Protein AF-A0A849IJX1-F1 (afdb_monomer)

Sequence (185 aa):
MKFLFDLFPVILFFGTYQIFPFFGPRADAMYYATGVVIAATFFQIVWVYFRHRKVDVMLWLSFGIVLLLGGATLFLHDKTYIMWKPSILYWCFSAVLFVSATFFDRNLIQAMMQKQMSAPKPIWDRLNLSWIVFFALMGCANLYVARHYSESTWVNFKMFGTLGLMLVFVLAQSAMLSKYIEEKE

Secondary structure (DSSP, 8-state):
-HHHHHHHHHHHHHHHHHHGGGTS-HHHHHHHHHHHHHHHHHHHHHHHHHHHS---HHHHHHHHHHHHHHHHHHHT--HHHHHHHHHHHHHHHHHHHHHHHHHS---HHHHHHTTT----HHHHHHHHHHHHHHHHHHHHHHHHHHHHS-HHHHHHIIIIIHHHHHHHHHHHHHHHHTTT-----

Solvent-accessible surface area (backbone atoms only — not comparable to full-atom values): 10043 Å² total; per-residue (Å²): 112,68,67,64,61,67,42,45,42,56,52,48,26,52,51,36,43,67,50,35,49,78,79,47,63,60,82,52,15,58,56,51,14,45,51,49,27,50,51,49,50,49,52,51,49,53,51,41,38,73,75,61,74,63,70,55,68,68,58,55,51,50,47,53,48,46,48,54,57,44,41,50,64,63,69,59,79,44,73,67,61,68,54,43,54,60,24,54,51,25,39,49,52,17,49,51,53,45,46,32,37,75,76,63,72,40,51,62,60,42,71,70,43,51,85,81,47,78,70,61,70,76,56,46,53,52,51,44,50,48,50,27,50,48,26,41,50,50,15,51,50,45,47,51,38,56,72,76,46,55,68,70,57,34,51,47,37,60,62,51,45,48,49,51,53,48,50,55,47,50,51,52,50,48,63,63,44,56,80,53,57,73,82,79,123

Mean predicted aligned error: 15.26 Å

Foldseek 3Di:
DVVCLVCVLVCQLVVQLVCVVVVDPSVCSNLVSLVSSLVSLVVSQVVCCVPPVDDDPVSVVVSVVSCVVSVCVVVVPDLLVVLLVLLVVLQVVLVCLVCCCPVVVDRVQCVVCVVPFDDDPVLSVVVSVLSSVLSNVVSVVSVVCSPPHDPVSSVCCVPPVVVVSVVVSVVVNCVSCVVRPPPPD

Structure (mmCIF, N/CA/C/O backbone):
data_AF-A0A849IJX1-F1
#
_entry.id   AF-A0A849IJX1-F1
#
loop_
_atom_site.group_PDB
_atom_site.id
_atom_site.type_symbol
_atom_site.label_atom_id
_atom_site.label_alt_id
_atom_site.label_comp_id
_atom_site.label_asym_id
_atom_site.label_entity_id
_atom_site.label_seq_id
_atom_site.pdbx_PDB_ins_code
_atom_site.Cartn_x
_atom_site.Cartn_y
_atom_site.Cartn_z
_atom_site.occupancy
_atom_site.B_iso_or_equiv
_atom_site.auth_seq_id
_atom_site.auth_comp_id
_atom_site.auth_asym_id
_atom_site.auth_atom_id
_atom_site.pdbx_PDB_model_num
ATOM 1 N N . MET A 1 1 ? 20.267 -32.645 -0.799 1.00 51.06 1 MET A N 1
ATOM 2 C CA . MET A 1 1 ? 20.125 -32.495 -2.267 1.00 51.06 1 MET A CA 1
ATOM 3 C C . MET A 1 1 ? 18.913 -31.650 -2.668 1.00 51.06 1 MET A C 1
ATOM 5 O O . MET A 1 1 ? 19.115 -30.715 -3.423 1.00 51.06 1 MET A O 1
ATOM 9 N N . LYS A 1 2 ? 17.697 -31.901 -2.144 1.00 56.41 2 LYS A N 1
ATOM 10 C CA . LYS A 1 2 ? 16.477 -31.118 -2.467 1.00 56.41 2 LYS A CA 1
ATOM 11 C C . LYS A 1 2 ? 16.604 -29.612 -2.182 1.00 56.41 2 LYS A C 1
ATOM 13 O O . LYS A 1 2 ? 16.357 -28.809 -3.062 1.00 56.41 2 LYS A O 1
ATOM 18 N N . PHE A 1 3 ? 17.136 -29.252 -1.011 1.00 53.56 3 PHE A N 1
ATOM 19 C CA . PHE A 1 3 ? 17.335 -27.852 -0.608 1.00 53.56 3 PHE A CA 1
ATOM 20 C C . PHE A 1 3 ? 18.235 -27.049 -1.565 1.00 53.56 3 PHE A C 1
ATOM 22 O O . PHE A 1 3 ? 17.888 -25.941 -1.944 1.00 53.56 3 PHE A O 1
ATOM 29 N N . LEU A 1 4 ? 19.363 -27.621 -2.009 1.00 61.00 4 LEU A N 1
ATOM 30 C CA . LEU A 1 4 ? 20.257 -26.989 -2.996 1.00 61.00 4 LEU A CA 1
ATOM 31 C C . LEU A 1 4 ? 19.580 -26.815 -4.365 1.00 61.00 4 LEU A C 1
ATOM 33 O O . LEU A 1 4 ? 19.849 -25.839 -5.057 1.00 61.00 4 LEU A O 1
ATOM 37 N N . PHE A 1 5 ? 18.694 -27.744 -4.732 1.00 63.81 5 PHE A N 1
ATOM 38 C CA . PHE A 1 5 ? 17.892 -27.679 -5.954 1.00 63.81 5 PHE A CA 1
ATOM 39 C C . PHE A 1 5 ? 16.800 -26.599 -5.860 1.00 63.81 5 PHE A C 1
ATOM 41 O O . PHE A 1 5 ? 16.585 -25.865 -6.817 1.00 63.81 5 PHE A O 1
ATOM 48 N N . ASP A 1 6 ? 16.155 -26.446 -4.704 1.00 63.47 6 ASP A N 1
ATOM 49 C CA . ASP A 1 6 ? 15.121 -25.425 -4.484 1.00 63.47 6 ASP A CA 1
ATOM 50 C C . ASP A 1 6 ? 15.714 -24.010 -4.344 1.00 63.47 6 ASP A C 1
ATOM 52 O O . ASP A 1 6 ? 15.066 -23.022 -4.684 1.00 63.47 6 ASP A O 1
ATOM 56 N N . LEU A 1 7 ? 16.969 -23.900 -3.891 1.00 68.62 7 LEU A N 1
ATOM 57 C CA . LEU A 1 7 ? 17.678 -22.624 -3.755 1.00 68.62 7 LEU A CA 1
ATOM 58 C C . LEU A 1 7 ? 18.283 -22.130 -5.079 1.00 68.62 7 LEU A C 1
ATOM 60 O O . LEU A 1 7 ? 18.563 -20.941 -5.215 1.00 68.62 7 LEU A O 1
ATOM 64 N N . PHE A 1 8 ? 18.482 -23.014 -6.059 1.00 72.69 8 PHE A N 1
ATOM 65 C CA . PHE A 1 8 ? 19.140 -22.696 -7.329 1.00 72.69 8 PHE A CA 1
ATOM 66 C C . PHE A 1 8 ? 18.450 -21.566 -8.123 1.00 72.69 8 PHE A C 1
ATOM 68 O O . PHE A 1 8 ? 19.142 -20.618 -8.508 1.00 72.69 8 PHE A O 1
ATOM 75 N N . PRO A 1 9 ? 17.112 -21.557 -8.300 1.00 65.62 9 PRO A N 1
ATOM 76 C CA . PRO A 1 9 ? 16.423 -20.458 -8.977 1.00 65.62 9 PRO A CA 1
ATOM 77 C C . PRO A 1 9 ? 16.516 -19.148 -8.189 1.00 65.62 9 PRO A C 1
ATOM 79 O O . PRO A 1 9 ? 16.657 -18.083 -8.778 1.00 65.62 9 PRO A O 1
ATOM 82 N N . VAL A 1 10 ? 16.495 -19.214 -6.856 1.00 69.06 10 VAL A N 1
ATOM 83 C CA . VAL A 1 10 ? 16.602 -18.031 -5.986 1.00 69.06 10 VAL A CA 1
ATOM 84 C C . VAL A 1 10 ? 18.001 -17.422 -6.066 1.00 69.06 10 VAL A C 1
ATOM 86 O O . VAL A 1 10 ? 18.141 -16.209 -6.194 1.00 69.06 10 VAL A O 1
ATOM 89 N N . ILE A 1 11 ? 19.043 -18.256 -6.055 1.00 76.25 11 ILE A N 1
ATOM 90 C CA . ILE A 1 11 ? 20.432 -17.816 -6.219 1.00 76.25 11 ILE A CA 1
ATOM 91 C C . ILE A 1 11 ? 20.629 -17.190 -7.603 1.00 76.25 11 ILE A C 1
ATOM 93 O O . ILE A 1 11 ? 21.241 -16.130 -7.704 1.00 76.25 11 ILE A O 1
ATOM 97 N N . LEU A 1 12 ? 20.084 -17.796 -8.662 1.00 72.75 12 LEU A N 1
ATOM 98 C CA . LEU A 1 12 ? 20.157 -17.242 -10.017 1.00 72.75 12 LEU A CA 1
ATOM 99 C C . LEU A 1 12 ? 19.371 -15.940 -10.166 1.00 72.75 12 LEU A C 1
ATOM 101 O O . LEU A 1 12 ? 19.846 -15.031 -10.845 1.00 72.75 12 LEU A O 1
ATOM 105 N N . PHE A 1 13 ? 18.213 -15.822 -9.513 1.00 69.50 13 PHE A N 1
ATOM 106 C CA . PHE A 1 13 ? 17.457 -14.575 -9.447 1.00 69.50 13 PHE A CA 1
ATOM 107 C C . PHE A 1 13 ? 18.308 -13.464 -8.837 1.00 69.50 13 PHE A C 1
ATOM 109 O O . PHE A 1 13 ? 18.503 -12.425 -9.461 1.00 69.50 13 PHE A O 1
ATOM 116 N N . PHE A 1 14 ? 18.856 -13.706 -7.643 1.00 70.88 14 PHE A N 1
ATOM 117 C CA . PHE A 1 14 ? 19.667 -12.729 -6.921 1.00 70.88 14 PHE A CA 1
ATOM 118 C C . PHE A 1 14 ? 20.962 -12.396 -7.660 1.00 70.88 14 PHE A C 1
ATOM 120 O O . PHE A 1 14 ? 21.294 -11.222 -7.801 1.00 70.88 14 PHE A O 1
ATOM 127 N N . GLY A 1 15 ? 21.661 -13.405 -8.184 1.00 75.25 15 GLY A N 1
ATOM 128 C CA . GLY A 1 15 ? 22.892 -13.222 -8.947 1.00 75.25 15 GLY A CA 1
ATOM 129 C C . GLY A 1 15 ? 22.654 -12.409 -10.216 1.00 75.25 15 GLY A C 1
ATOM 130 O O . GLY A 1 15 ? 23.350 -11.428 -10.459 1.00 75.25 15 GLY A O 1
ATOM 131 N N . THR A 1 16 ? 21.616 -12.745 -10.986 1.00 67.12 16 THR A N 1
ATOM 132 C CA . THR A 1 16 ? 21.267 -11.989 -12.196 1.00 67.12 16 THR A CA 1
ATOM 133 C C . THR A 1 16 ? 20.837 -10.574 -11.825 1.00 67.12 16 THR A C 1
ATOM 135 O O . THR A 1 16 ? 21.388 -9.62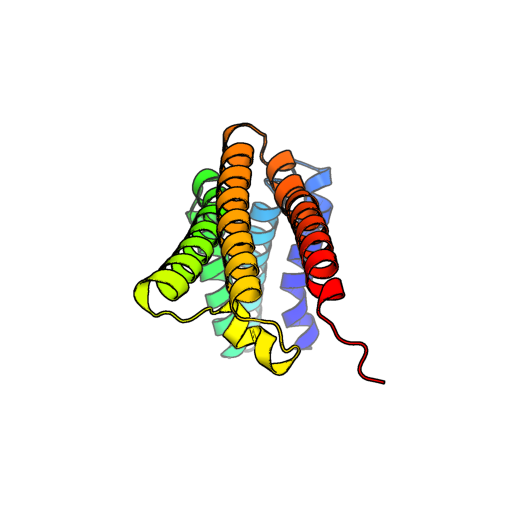0 -12.356 1.00 67.12 16 THR A O 1
ATOM 138 N N . TYR A 1 17 ? 19.947 -10.403 -10.847 1.00 67.75 17 TYR A N 1
ATOM 139 C CA . TYR A 1 17 ? 19.490 -9.089 -10.391 1.00 67.75 17 TYR A CA 1
ATOM 140 C C . TYR A 1 17 ? 20.627 -8.184 -9.884 1.00 67.75 17 TYR A C 1
ATOM 142 O O . TYR A 1 17 ? 20.581 -6.972 -10.083 1.00 67.75 17 TYR A O 1
ATOM 150 N N . GLN A 1 18 ? 21.657 -8.751 -9.252 1.00 71.12 18 GLN A N 1
ATOM 151 C CA . GLN A 1 18 ? 22.783 -7.996 -8.703 1.00 71.12 18 GLN A CA 1
ATOM 152 C C . GLN A 1 18 ? 23.858 -7.666 -9.751 1.00 71.12 18 GLN A C 1
ATOM 154 O O . GLN A 1 18 ? 24.486 -6.612 -9.655 1.00 71.12 18 GLN A O 1
ATOM 159 N N . ILE A 1 19 ? 24.054 -8.528 -10.758 1.00 68.12 19 ILE A N 1
ATOM 160 C CA . ILE A 1 19 ? 25.108 -8.384 -11.779 1.00 68.12 19 ILE A CA 1
ATOM 161 C C . ILE A 1 19 ? 24.612 -7.627 -13.020 1.00 68.12 19 ILE A C 1
ATOM 163 O O . ILE A 1 19 ? 25.351 -6.833 -13.593 1.00 68.12 19 ILE A O 1
ATOM 167 N N . PHE A 1 20 ? 23.352 -7.799 -13.423 1.00 63.12 20 PHE A N 1
ATOM 168 C CA . PHE A 1 20 ? 22.774 -7.111 -14.586 1.00 63.12 20 PHE A CA 1
ATOM 169 C C . PHE A 1 20 ? 22.854 -5.568 -14.540 1.00 63.12 20 PHE A C 1
ATOM 171 O O . PHE A 1 20 ? 23.114 -4.963 -15.580 1.00 63.12 20 PHE A O 1
ATOM 178 N N . PRO A 1 21 ? 22.733 -4.907 -13.369 1.00 59.66 21 PRO A N 1
ATOM 179 C CA . PRO A 1 21 ? 22.962 -3.469 -13.219 1.00 59.66 21 PRO A CA 1
ATOM 180 C C . PRO A 1 21 ? 24.356 -2.984 -13.636 1.00 59.66 21 PRO A C 1
ATOM 182 O O . PRO A 1 21 ? 24.553 -1.780 -13.775 1.00 59.66 21 PRO A O 1
ATOM 185 N N . PHE A 1 22 ? 25.329 -3.892 -13.766 1.00 60.47 22 PHE A N 1
ATOM 186 C CA . PHE A 1 22 ? 26.688 -3.598 -14.222 1.00 60.47 22 PHE A CA 1
ATOM 187 C C . PHE A 1 22 ? 26.793 -3.542 -15.756 1.00 60.47 22 PHE A C 1
ATOM 189 O O . PHE A 1 22 ? 27.686 -2.889 -16.286 1.00 60.47 22 PHE A O 1
ATOM 196 N N . PHE A 1 23 ? 25.868 -4.194 -16.470 1.00 56.78 23 PHE A N 1
ATOM 197 C CA . PHE 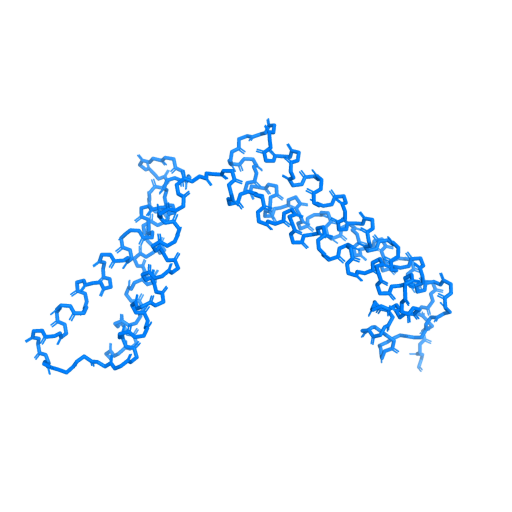A 1 23 ? 25.867 -4.322 -17.933 1.00 56.78 23 PHE A CA 1
ATOM 198 C C . PHE A 1 23 ? 24.704 -3.581 -18.615 1.00 56.78 23 PHE A C 1
ATOM 200 O O . PHE A 1 23 ? 24.712 -3.426 -19.833 1.00 56.78 23 PHE A O 1
ATOM 207 N N . GLY A 1 24 ? 23.713 -3.102 -17.856 1.00 55.25 24 GLY A N 1
ATOM 208 C CA . GLY A 1 24 ? 22.556 -2.389 -18.393 1.00 55.25 24 GLY A CA 1
ATOM 209 C C . GLY A 1 24 ? 21.673 -1.734 -17.322 1.00 55.25 24 GLY A C 1
ATOM 210 O O . GLY A 1 24 ? 21.993 -1.762 -16.130 1.00 55.25 24 GLY A O 1
ATOM 211 N N . PRO A 1 25 ? 20.548 -1.116 -17.722 1.00 57.03 25 PRO A N 1
ATOM 212 C CA . PRO A 1 25 ? 19.642 -0.427 -16.807 1.00 57.03 25 PRO A CA 1
ATOM 213 C C . PRO A 1 25 ? 19.024 -1.381 -15.770 1.00 57.03 25 PRO A C 1
ATOM 215 O O . PRO A 1 25 ? 18.498 -2.440 -16.105 1.00 57.03 25 PRO A O 1
ATOM 218 N N . ARG A 1 26 ? 19.001 -0.973 -14.492 1.00 55.66 26 ARG A N 1
ATOM 219 C CA . ARG A 1 26 ? 18.384 -1.743 -13.383 1.00 55.66 26 ARG A CA 1
ATOM 220 C C . ARG A 1 26 ? 16.906 -2.074 -13.595 1.00 55.66 26 ARG A C 1
ATOM 222 O O . ARG A 1 26 ? 16.431 -3.064 -13.049 1.00 55.66 26 ARG A O 1
ATOM 229 N N . ALA A 1 27 ? 16.201 -1.253 -14.372 1.00 54.31 27 ALA A N 1
ATOM 230 C CA . ALA A 1 27 ? 14.810 -1.497 -14.740 1.00 54.31 27 ALA A CA 1
ATOM 231 C C . ALA A 1 27 ? 14.662 -2.811 -15.522 1.00 54.31 27 ALA A C 1
ATOM 233 O O . ALA A 1 27 ? 13.709 -3.550 -15.298 1.00 54.31 27 ALA A O 1
ATOM 234 N N . ASP A 1 28 ? 15.653 -3.153 -16.351 1.00 57.91 28 ASP A N 1
ATOM 235 C CA . ASP A 1 28 ? 15.616 -4.364 -17.165 1.00 57.91 28 ASP A CA 1
ATOM 236 C C . ASP A 1 28 ? 16.104 -5.593 -16.391 1.00 57.91 28 ASP A C 1
ATOM 238 O O . ASP A 1 28 ? 15.655 -6.713 -16.638 1.00 57.91 28 ASP A O 1
ATOM 242 N N . ALA A 1 29 ? 16.956 -5.382 -15.380 1.00 60.53 29 ALA A N 1
ATOM 243 C CA . ALA A 1 29 ? 17.504 -6.435 -14.527 1.00 60.53 29 ALA A CA 1
ATOM 244 C C . ALA A 1 29 ? 16.421 -7.319 -13.892 1.00 60.53 29 ALA A C 1
ATOM 246 O O . ALA A 1 29 ? 16.616 -8.525 -13.770 1.00 60.53 29 ALA A O 1
ATOM 247 N N . MET A 1 30 ? 15.269 -6.750 -13.522 1.00 63.06 30 MET A N 1
ATOM 248 C CA . MET A 1 30 ? 14.160 -7.517 -12.951 1.00 63.06 30 MET A CA 1
ATOM 249 C C . MET A 1 30 ? 13.484 -8.424 -13.991 1.00 63.06 30 MET A C 1
ATOM 251 O O . MET A 1 30 ? 13.133 -9.561 -13.669 1.00 63.06 30 MET A O 1
ATOM 255 N N . TYR A 1 31 ? 13.348 -7.973 -15.242 1.00 65.69 31 TYR A N 1
ATOM 256 C CA . TYR A 1 31 ? 12.772 -8.777 -16.327 1.00 65.69 31 TYR A CA 1
ATOM 257 C C . TYR A 1 31 ? 13.727 -9.892 -16.758 1.00 65.69 31 TYR A C 1
ATOM 259 O O . TYR A 1 31 ? 13.307 -11.043 -16.870 1.00 65.69 31 TYR A O 1
ATOM 267 N N . TYR A 1 32 ? 15.018 -9.582 -16.912 1.00 66.19 32 TYR A N 1
ATOM 268 C CA . TYR A 1 32 ? 16.040 -10.581 -17.226 1.00 66.19 32 TYR A CA 1
ATOM 269 C C . TYR A 1 32 ? 16.217 -11.588 -16.087 1.00 66.19 32 TYR A C 1
ATOM 271 O O . TYR A 1 32 ? 16.258 -12.784 -16.354 1.00 66.19 32 TYR A O 1
ATOM 279 N N . ALA A 1 33 ? 16.226 -11.154 -14.821 1.00 65.06 33 ALA A N 1
ATOM 280 C CA . ALA A 1 33 ? 16.269 -12.069 -13.679 1.00 65.06 33 ALA A CA 1
ATOM 281 C C . ALA A 1 33 ? 15.037 -12.984 -13.638 1.00 65.06 33 ALA A C 1
ATOM 283 O O . ALA A 1 33 ? 15.176 -14.186 -13.431 1.00 65.06 33 ALA A O 1
ATOM 284 N N . THR A 1 34 ? 13.840 -12.454 -13.906 1.00 68.44 34 THR A N 1
ATOM 285 C CA . THR A 1 34 ? 12.607 -13.258 -13.969 1.00 68.44 34 THR A CA 1
ATOM 286 C C . THR A 1 34 ? 12.642 -14.256 -15.132 1.00 68.44 34 THR A C 1
ATOM 288 O O . THR A 1 34 ? 12.309 -15.425 -14.947 1.00 68.44 34 THR A O 1
ATOM 291 N N . GLY A 1 35 ? 13.109 -13.838 -16.312 1.00 68.81 35 GLY A N 1
ATOM 292 C CA . GLY A 1 35 ? 13.290 -14.717 -17.470 1.00 68.81 35 GLY A CA 1
ATOM 293 C C . GLY A 1 35 ? 14.325 -15.821 -17.226 1.00 68.81 35 GLY A C 1
ATOM 294 O O . GLY A 1 35 ? 14.067 -16.983 -17.537 1.00 68.81 35 GLY A O 1
ATOM 295 N N . VAL A 1 36 ? 15.457 -15.487 -16.597 1.00 73.56 36 VAL A N 1
ATOM 296 C CA . VAL A 1 36 ? 16.504 -16.448 -16.210 1.00 73.56 36 VAL A CA 1
ATOM 297 C C . VAL A 1 36 ? 15.976 -17.449 -15.190 1.00 73.56 36 VAL A C 1
ATOM 299 O O . VAL A 1 36 ? 16.249 -18.637 -15.323 1.00 73.56 36 VAL A O 1
ATOM 302 N N . VAL A 1 37 ? 15.173 -17.014 -14.216 1.00 71.81 37 VAL A N 1
ATOM 303 C CA . VAL A 1 37 ? 14.519 -17.924 -13.267 1.00 71.81 37 VAL A CA 1
ATOM 304 C C . VAL A 1 37 ? 13.573 -18.873 -13.984 1.00 71.81 37 VAL A C 1
ATOM 306 O O . VAL A 1 37 ? 13.665 -20.078 -13.771 1.00 71.81 37 VAL A O 1
ATOM 309 N N . ILE A 1 38 ? 12.697 -18.377 -14.859 1.00 73.44 38 ILE A N 1
ATOM 310 C CA . ILE A 1 38 ? 11.761 -19.227 -15.609 1.00 73.44 38 ILE A CA 1
ATOM 311 C C . ILE A 1 38 ? 12.531 -20.260 -16.445 1.00 73.44 38 ILE A C 1
ATOM 313 O O . ILE A 1 38 ? 12.225 -21.452 -16.374 1.00 73.44 38 ILE A O 1
ATOM 317 N N . ALA A 1 39 ? 13.572 -19.832 -17.168 1.00 75.06 39 ALA A N 1
ATOM 318 C CA . ALA A 1 39 ? 14.416 -20.716 -17.967 1.00 75.06 39 ALA A CA 1
ATOM 319 C C . ALA A 1 39 ? 15.158 -21.747 -17.102 1.00 75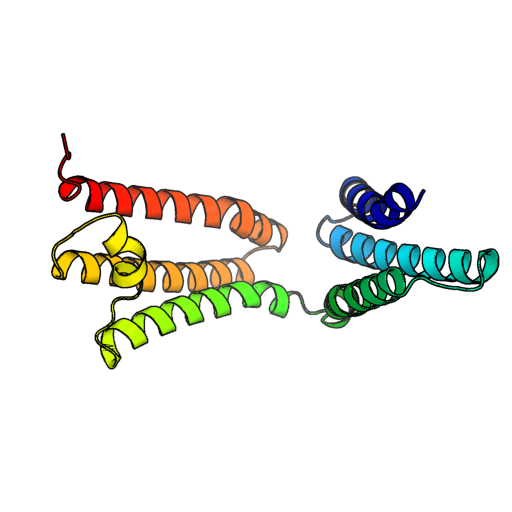.06 39 ALA A C 1
ATOM 321 O O . ALA A 1 39 ? 15.137 -22.937 -17.406 1.00 75.06 39 ALA A O 1
ATOM 322 N N . ALA A 1 40 ? 15.762 -21.323 -15.991 1.00 72.81 40 ALA A N 1
ATOM 323 C CA . ALA A 1 40 ? 16.472 -22.205 -15.072 1.00 72.81 40 ALA A CA 1
ATOM 324 C C . ALA A 1 40 ? 15.537 -23.246 -14.449 1.00 72.81 40 ALA A C 1
ATOM 326 O O . ALA A 1 40 ? 15.869 -24.428 -14.419 1.00 72.81 40 ALA A O 1
ATOM 327 N N . THR A 1 41 ? 14.342 -22.831 -14.022 1.00 69.62 41 THR A N 1
ATOM 328 C CA . THR A 1 41 ? 13.337 -23.731 -13.437 1.00 69.62 41 THR A CA 1
ATOM 329 C C . THR A 1 41 ? 12.825 -24.732 -14.480 1.00 69.62 41 THR A C 1
ATOM 331 O O . THR A 1 41 ? 12.644 -25.910 -14.175 1.00 69.62 41 THR A O 1
ATOM 334 N N . PHE A 1 42 ? 12.669 -24.298 -15.736 1.00 76.94 42 PHE A N 1
ATOM 335 C CA . PHE A 1 42 ? 12.330 -25.171 -16.860 1.00 76.94 42 PHE A CA 1
ATOM 336 C C . PHE A 1 42 ? 13.430 -26.209 -17.137 1.00 76.94 42 PHE A C 1
ATOM 338 O O . PHE A 1 42 ? 13.149 -27.408 -17.178 1.00 76.94 42 PHE A O 1
ATOM 345 N N . PHE A 1 43 ? 14.695 -25.788 -17.244 1.00 77.56 43 PHE A N 1
ATOM 346 C CA . PHE A 1 43 ? 15.832 -26.703 -17.416 1.00 77.56 43 PHE A CA 1
ATOM 347 C C . PHE A 1 43 ? 15.978 -27.678 -16.244 1.00 77.56 43 PHE A C 1
ATOM 349 O O . PHE A 1 43 ? 16.282 -28.852 -16.448 1.00 77.56 43 PHE A O 1
ATOM 356 N N . GLN A 1 44 ? 15.703 -27.219 -15.024 1.00 70.50 44 GLN A N 1
ATOM 357 C CA . GLN A 1 44 ? 15.726 -28.033 -13.815 1.00 70.50 44 GLN A CA 1
ATOM 358 C C . GLN A 1 44 ? 14.662 -29.142 -13.855 1.00 70.50 44 GLN A C 1
A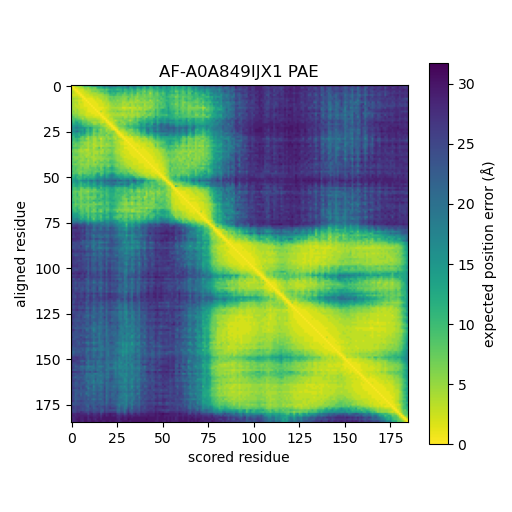TOM 360 O O . GLN A 1 44 ? 14.962 -30.290 -13.524 1.00 70.50 44 GLN A O 1
ATOM 365 N N . ILE A 1 45 ? 13.450 -28.838 -14.333 1.00 70.25 45 ILE A N 1
ATOM 366 C CA . ILE A 1 45 ? 12.395 -29.835 -14.570 1.00 70.25 45 ILE A CA 1
ATOM 367 C C . ILE A 1 45 ? 12.814 -30.835 -15.646 1.00 70.25 45 ILE A C 1
ATOM 369 O O . ILE A 1 45 ? 12.693 -32.040 -15.427 1.00 70.25 45 ILE A O 1
ATOM 373 N N . VAL A 1 46 ? 13.326 -30.359 -16.785 1.00 75.75 46 VAL A N 1
ATOM 374 C CA . VAL A 1 46 ? 13.755 -31.217 -17.903 1.00 75.75 46 VAL A CA 1
ATOM 375 C C . VAL A 1 46 ? 14.866 -32.172 -17.459 1.00 75.75 46 VAL A C 1
ATOM 377 O O . VAL A 1 46 ? 14.804 -33.369 -17.738 1.00 75.75 46 VAL A O 1
ATOM 380 N N . TRP A 1 47 ? 15.844 -31.678 -16.698 1.00 73.88 47 TRP A N 1
ATOM 381 C CA . TRP A 1 47 ? 16.932 -32.488 -16.152 1.00 73.88 47 TRP A CA 1
ATOM 382 C C . TRP A 1 47 ? 16.432 -33.560 -15.171 1.00 73.88 47 TRP A C 1
ATOM 384 O O . TRP A 1 47 ? 16.826 -34.725 -15.263 1.00 73.88 47 TRP A O 1
ATOM 394 N N . VAL A 1 48 ? 15.522 -33.203 -14.257 1.00 68.69 48 VAL A N 1
ATOM 395 C CA . VAL A 1 48 ? 14.924 -34.149 -13.293 1.00 68.69 48 VAL A CA 1
ATOM 396 C C . VAL A 1 48 ? 14.048 -35.183 -13.998 1.00 68.69 48 VAL A C 1
ATOM 398 O O . VAL A 1 48 ? 14.090 -36.364 -13.648 1.00 68.69 48 VAL A O 1
ATOM 401 N N . TYR A 1 49 ? 13.303 -34.770 -15.022 1.00 66.69 49 TYR A N 1
ATOM 402 C CA . TYR A 1 49 ? 12.479 -35.654 -15.838 1.00 66.69 49 TYR A CA 1
ATOM 403 C C . TYR A 1 49 ? 13.331 -36.705 -16.564 1.00 66.69 49 TYR A C 1
ATOM 405 O O . TYR A 1 49 ? 13.028 -37.897 -16.484 1.00 66.69 49 TYR A O 1
ATOM 413 N N . PHE A 1 50 ? 14.447 -36.292 -17.177 1.00 70.50 50 PHE A N 1
ATOM 414 C CA . PHE A 1 50 ? 15.378 -37.208 -17.846 1.00 70.50 50 PHE A CA 1
ATOM 415 C C . PHE A 1 50 ? 16.119 -38.140 -16.878 1.00 70.50 50 PHE A C 1
ATOM 417 O O . PHE A 1 50 ? 16.331 -39.307 -17.203 1.00 70.50 50 PHE A O 1
ATOM 424 N N . ARG A 1 51 ? 16.513 -37.658 -15.690 1.00 65.31 51 ARG A N 1
ATOM 425 C CA . ARG A 1 51 ? 17.317 -38.443 -14.735 1.00 65.31 51 ARG A CA 1
ATOM 426 C C . ARG A 1 51 ? 16.481 -39.393 -13.874 1.00 65.31 51 ARG A C 1
ATOM 428 O O . ARG A 1 51 ? 16.919 -40.507 -13.606 1.00 65.31 51 ARG A O 1
ATOM 435 N N . HIS A 1 52 ? 15.306 -38.959 -13.418 1.00 61.34 52 HIS A N 1
ATOM 436 C CA . HIS A 1 52 ? 14.538 -39.659 -12.383 1.00 61.34 52 HIS A CA 1
ATOM 437 C C . HIS A 1 52 ? 13.144 -40.136 -12.828 1.00 61.34 52 HIS A C 1
ATOM 439 O O . HIS A 1 52 ? 12.498 -40.840 -12.053 1.00 61.34 52 HIS A O 1
ATOM 445 N N . ARG A 1 53 ? 12.668 -39.800 -14.046 1.00 58.34 53 ARG A N 1
ATOM 446 C CA . ARG A 1 53 ? 11.335 -40.130 -14.628 1.00 58.34 53 ARG A CA 1
ATOM 447 C C . ARG A 1 53 ? 10.096 -39.782 -13.780 1.00 58.34 53 ARG A C 1
ATOM 449 O O . ARG A 1 53 ? 8.978 -39.887 -14.276 1.00 58.34 53 ARG A O 1
ATOM 456 N N . LYS A 1 54 ? 10.261 -39.350 -12.530 1.00 54.97 54 LYS A N 1
ATOM 457 C CA . LYS A 1 54 ? 9.220 -38.868 -11.622 1.00 54.97 54 LYS A CA 1
ATOM 458 C C . LYS A 1 54 ? 9.603 -37.463 -11.178 1.00 54.97 54 LYS A C 1
ATOM 460 O O . LYS A 1 54 ? 10.561 -37.285 -10.430 1.00 54.97 54 LYS A O 1
ATOM 465 N N . VAL A 1 55 ? 8.871 -36.475 -11.676 1.00 60.44 55 VAL A N 1
ATOM 466 C CA . VAL A 1 55 ? 8.992 -35.091 -11.214 1.00 60.44 55 VAL A CA 1
ATOM 467 C C . VAL A 1 55 ? 8.082 -34.941 -10.004 1.00 60.44 55 VAL A C 1
ATOM 469 O O . VAL A 1 55 ? 6.917 -35.330 -10.051 1.00 60.44 55 VAL A O 1
ATOM 472 N N . ASP A 1 56 ? 8.633 -34.425 -8.912 1.00 69.31 56 ASP A N 1
ATOM 473 C CA . ASP A 1 56 ? 7.888 -34.197 -7.679 1.00 69.31 56 ASP A CA 1
ATOM 474 C C . ASP A 1 56 ? 6.769 -33.166 -7.912 1.00 69.31 56 ASP A C 1
ATOM 476 O O . ASP A 1 56 ? 6.985 -32.148 -8.577 1.00 69.31 56 ASP A O 1
ATOM 480 N N . VAL A 1 57 ? 5.578 -33.416 -7.361 1.00 68.06 57 VAL A N 1
ATOM 481 C CA . VAL A 1 57 ? 4.401 -32.537 -7.497 1.00 68.06 57 VAL A CA 1
ATOM 482 C C . VAL A 1 57 ? 4.717 -31.134 -6.977 1.00 68.06 57 VAL A C 1
ATOM 484 O O . VAL A 1 57 ? 4.297 -30.142 -7.568 1.00 68.06 57 VAL A O 1
ATOM 487 N N . MET A 1 58 ? 5.541 -31.048 -5.930 1.00 65.88 58 MET A N 1
ATOM 488 C CA . MET A 1 58 ? 6.029 -29.791 -5.362 1.00 65.88 58 MET A CA 1
ATOM 489 C C . MET A 1 58 ? 6.789 -28.936 -6.395 1.00 65.88 58 MET A C 1
ATOM 491 O O . MET A 1 58 ? 6.660 -27.717 -6.412 1.00 65.88 58 MET A O 1
ATOM 495 N N . LEU A 1 59 ? 7.558 -29.571 -7.286 1.00 68.31 59 LEU A N 1
ATOM 496 C CA . LEU A 1 59 ? 8.381 -28.893 -8.290 1.00 68.31 59 LEU A CA 1
ATOM 497 C C . LEU A 1 59 ? 7.521 -28.380 -9.459 1.00 68.31 59 LEU A C 1
ATOM 499 O O . LEU A 1 59 ? 7.723 -27.265 -9.938 1.00 68.31 59 LEU A O 1
ATOM 503 N N . TRP A 1 60 ? 6.515 -29.162 -9.866 1.00 68.25 60 TRP A N 1
ATOM 504 C CA . TRP A 1 60 ? 5.492 -28.734 -10.827 1.00 68.25 60 TRP A CA 1
ATOM 505 C C . TRP A 1 60 ? 4.661 -27.562 -10.304 1.00 68.25 60 TRP A C 1
ATOM 507 O O . TRP A 1 60 ? 4.391 -26.623 -11.050 1.00 68.25 60 TRP A O 1
ATOM 517 N N . LEU A 1 61 ? 4.289 -27.596 -9.022 1.00 68.75 61 LEU A N 1
ATOM 518 C CA . LEU A 1 61 ? 3.517 -26.534 -8.381 1.00 68.75 61 LEU A CA 1
ATOM 519 C C . LEU A 1 61 ? 4.325 -25.231 -8.306 1.00 68.75 61 LEU A C 1
ATOM 521 O O . LEU A 1 61 ? 3.832 -24.178 -8.705 1.00 68.75 61 LEU A O 1
ATOM 525 N N . SER A 1 62 ? 5.593 -25.312 -7.894 1.00 64.75 62 SER A N 1
ATOM 526 C CA . SER A 1 62 ? 6.515 -24.171 -7.891 1.00 64.75 62 SER A CA 1
ATOM 527 C C . SER A 1 62 ? 6.729 -23.593 -9.289 1.00 64.75 62 SER A C 1
ATOM 529 O O . SER A 1 62 ? 6.677 -22.377 -9.459 1.00 64.75 62 SE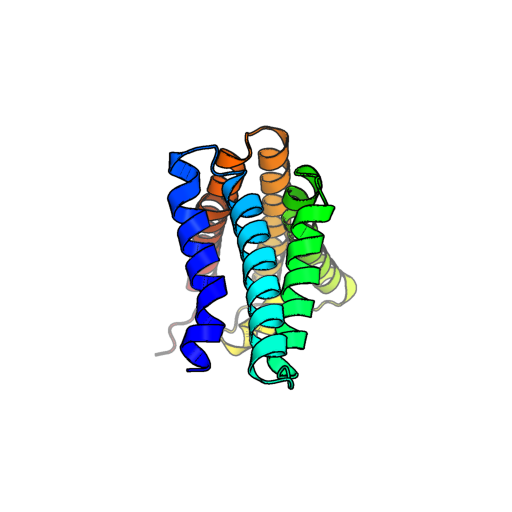R A O 1
ATOM 531 N N . PHE A 1 63 ? 6.903 -24.435 -10.311 1.00 68.69 63 PHE A N 1
ATOM 532 C CA . PHE A 1 63 ? 7.015 -23.965 -11.691 1.00 68.69 63 PHE A CA 1
ATOM 533 C C . PHE A 1 63 ? 5.728 -23.319 -12.191 1.00 68.69 63 PHE A C 1
ATOM 535 O O . PHE A 1 63 ? 5.797 -22.264 -12.805 1.00 68.69 63 PHE A O 1
ATOM 542 N N . GLY A 1 64 ? 4.560 -23.883 -11.879 1.00 71.75 64 GLY A N 1
ATOM 543 C CA . GLY A 1 64 ? 3.273 -23.269 -12.203 1.00 71.75 64 GLY A CA 1
ATOM 544 C C . GLY A 1 64 ? 3.130 -21.876 -11.589 1.00 71.75 64 GLY A C 1
ATOM 545 O O . GLY A 1 64 ? 2.726 -20.945 -12.277 1.00 71.75 64 GLY A O 1
ATOM 546 N N . ILE A 1 65 ? 3.539 -21.707 -10.327 1.00 69.44 65 ILE A N 1
ATOM 547 C CA . ILE A 1 65 ? 3.540 -20.414 -9.628 1.00 69.44 65 ILE A CA 1
ATOM 548 C C . ILE A 1 65 ? 4.526 -19.433 -10.277 1.00 69.44 65 ILE A C 1
ATOM 550 O O . ILE A 1 65 ? 4.159 -18.290 -10.542 1.00 69.44 65 ILE A O 1
ATOM 554 N N . VAL A 1 66 ? 5.755 -19.866 -10.570 1.00 71.88 66 VAL A N 1
ATOM 555 C CA . VAL A 1 66 ? 6.790 -19.039 -11.217 1.00 71.88 66 VAL A CA 1
ATOM 556 C C . VAL A 1 66 ? 6.390 -18.653 -12.642 1.00 71.88 66 VAL A C 1
ATOM 558 O O . VAL A 1 66 ? 6.600 -17.515 -13.049 1.00 71.88 66 VAL A O 1
ATOM 561 N N . LEU A 1 67 ? 5.766 -19.561 -13.389 1.00 72.00 67 LEU A N 1
ATOM 562 C CA . LEU A 1 67 ? 5.286 -19.319 -14.745 1.00 72.00 67 LEU A CA 1
ATOM 563 C C . LEU A 1 67 ? 4.060 -18.398 -14.749 1.00 72.00 67 LEU A C 1
ATOM 565 O O . LEU A 1 67 ? 3.982 -17.511 -15.586 1.00 72.00 67 LEU A O 1
ATOM 569 N N . LEU A 1 68 ? 3.126 -18.550 -13.804 1.00 71.44 68 LEU A N 1
ATOM 570 C CA . LEU A 1 68 ? 1.966 -17.660 -13.683 1.00 71.44 68 LEU A CA 1
ATOM 571 C C . LEU A 1 68 ? 2.369 -16.263 -13.212 1.00 71.44 68 LEU A C 1
ATOM 573 O O . LEU A 1 68 ? 2.008 -15.277 -13.847 1.00 71.44 68 LEU A O 1
ATOM 577 N N . LEU A 1 69 ? 3.129 -16.154 -12.121 1.00 61.12 69 LEU A N 1
ATOM 578 C CA . LEU A 1 69 ? 3.527 -14.863 -11.552 1.00 61.12 69 LEU A CA 1
ATOM 579 C C . LEU A 1 69 ? 4.614 -14.180 -12.388 1.00 61.12 69 LEU A C 1
ATOM 581 O O . LEU A 1 69 ? 4.511 -12.989 -12.685 1.00 61.12 69 LEU A O 1
ATOM 585 N N . GLY A 1 70 ? 5.643 -14.921 -12.796 1.00 63.28 70 GLY A N 1
ATOM 586 C CA . GLY A 1 70 ? 6.729 -14.420 -13.638 1.00 63.28 70 GLY A CA 1
ATOM 587 C C . GLY A 1 70 ? 6.283 -14.200 -15.081 1.00 63.28 70 GLY A C 1
ATOM 588 O O . GLY A 1 70 ? 6.617 -13.178 -15.674 1.00 63.28 70 GLY A O 1
ATOM 589 N N . GLY A 1 71 ? 5.445 -15.089 -15.620 1.00 63.19 71 GLY A N 1
ATOM 590 C CA . GLY A 1 71 ? 4.819 -14.914 -16.928 1.00 63.19 71 GLY A CA 1
ATOM 591 C C . GLY A 1 71 ? 3.856 -13.734 -16.951 1.00 63.19 71 GLY A C 1
ATOM 592 O O . GLY A 1 71 ? 3.933 -12.947 -17.878 1.00 63.19 71 GLY A O 1
ATOM 593 N N . ALA A 1 72 ? 3.039 -13.505 -15.916 1.00 59.97 72 ALA A N 1
ATOM 594 C CA . ALA A 1 72 ? 2.239 -12.278 -15.817 1.00 59.97 72 ALA A CA 1
ATOM 595 C C . ALA A 1 72 ? 3.115 -11.015 -15.732 1.00 59.97 72 ALA A C 1
ATOM 597 O O . ALA A 1 72 ? 2.754 -9.979 -16.282 1.00 59.97 72 ALA A O 1
ATOM 598 N N . THR A 1 73 ? 4.284 -11.103 -15.093 1.00 59.97 73 THR A N 1
ATOM 599 C CA . THR A 1 73 ? 5.255 -9.997 -15.020 1.00 59.97 73 THR A CA 1
ATOM 600 C C . THR A 1 73 ? 5.872 -9.687 -16.390 1.00 59.97 73 THR A C 1
ATOM 602 O O . THR A 1 73 ? 6.056 -8.520 -16.721 1.00 59.97 73 THR A O 1
ATOM 605 N N . LEU A 1 74 ? 6.135 -10.713 -17.207 1.00 60.88 74 LEU A N 1
ATOM 606 C CA . LEU A 1 74 ? 6.630 -10.587 -18.583 1.00 60.88 74 LEU A CA 1
ATOM 607 C C . LEU A 1 74 ? 5.531 -10.226 -19.591 1.00 60.88 74 LEU A C 1
ATOM 609 O O . LEU A 1 74 ? 5.789 -9.484 -20.526 1.00 60.88 74 LEU A O 1
ATOM 613 N N . PHE A 1 75 ? 4.312 -10.735 -19.430 1.00 55.22 75 PHE A N 1
ATOM 614 C CA . PHE A 1 75 ? 3.229 -10.583 -20.404 1.00 55.22 75 PHE A CA 1
ATOM 615 C C . PHE A 1 75 ? 2.536 -9.226 -20.293 1.00 55.22 75 PHE A C 1
ATOM 617 O O . PHE A 1 75 ? 2.040 -8.714 -21.291 1.00 55.22 75 PHE A O 1
ATOM 624 N N . LEU A 1 76 ? 2.522 -8.614 -19.102 1.00 55.09 76 LEU A N 1
ATOM 625 C CA . LEU A 1 76 ? 1.843 -7.334 -18.929 1.00 55.09 76 LEU A CA 1
ATOM 626 C C . LEU A 1 76 ? 2.538 -6.149 -19.602 1.00 55.09 76 LEU A C 1
ATOM 628 O O . LEU A 1 76 ? 1.844 -5.157 -19.739 1.00 55.09 76 LEU A O 1
ATOM 632 N N . HIS A 1 77 ? 3.824 -6.230 -19.988 1.00 52.53 77 HIS A N 1
ATOM 633 C CA . HIS A 1 77 ? 4.600 -5.283 -20.831 1.00 52.53 77 HIS A CA 1
ATOM 634 C C . HIS A 1 77 ? 4.295 -3.766 -20.719 1.00 52.53 77 HIS A C 1
ATOM 636 O O . HIS A 1 77 ? 4.644 -2.991 -21.605 1.00 52.53 77 HIS A O 1
ATOM 642 N N . ASP A 1 78 ? 3.691 -3.316 -19.622 1.00 50.69 78 ASP A N 1
ATOM 643 C CA . ASP A 1 78 ? 3.139 -1.978 -19.488 1.00 50.69 78 ASP A CA 1
ATOM 644 C C . ASP A 1 78 ? 3.542 -1.423 -18.121 1.00 50.69 78 ASP A C 1
ATOM 646 O O . ASP A 1 78 ? 2.947 -1.709 -17.071 1.00 50.69 78 ASP A O 1
ATOM 650 N N . LYS A 1 79 ? 4.631 -0.642 -18.136 1.00 52.09 79 LYS A N 1
ATOM 651 C CA . LYS A 1 79 ? 5.197 0.045 -16.963 1.00 52.09 79 LYS A CA 1
ATOM 652 C C . LYS A 1 79 ? 4.135 0.845 -16.211 1.00 52.09 79 LYS A C 1
ATOM 654 O O . LYS A 1 79 ? 4.214 0.980 -14.989 1.00 52.09 79 LYS A O 1
ATOM 659 N N . THR A 1 80 ? 3.113 1.329 -16.913 1.00 52.12 80 THR A N 1
ATOM 660 C CA . THR A 1 80 ? 2.023 2.099 -16.326 1.00 52.12 80 THR A CA 1
ATOM 661 C C . THR A 1 80 ? 1.145 1.232 -15.416 1.00 52.12 80 THR A C 1
ATOM 663 O O . THR A 1 80 ? 0.782 1.677 -14.330 1.00 52.12 80 THR A O 1
ATOM 666 N N . TYR A 1 81 ? 0.889 -0.038 -15.742 1.00 52.72 81 TYR A N 1
ATOM 667 C CA . TYR A 1 81 ? 0.032 -0.901 -14.915 1.00 52.72 81 TYR A CA 1
ATOM 668 C C . TYR A 1 81 ? 0.695 -1.315 -13.585 1.00 52.72 81 TYR A C 1
ATOM 670 O O . TYR A 1 81 ? 0.039 -1.400 -12.541 1.00 52.72 81 TYR A O 1
ATOM 678 N N . ILE A 1 82 ? 2.019 -1.511 -13.582 1.00 54.53 82 ILE A N 1
ATOM 679 C CA . ILE A 1 82 ? 2.794 -1.846 -12.371 1.00 54.53 82 ILE A CA 1
ATOM 680 C C . ILE A 1 82 ? 2.847 -0.658 -11.400 1.00 54.53 82 ILE A C 1
ATOM 682 O O . ILE A 1 82 ? 2.737 -0.846 -10.184 1.00 54.53 82 ILE A O 1
ATOM 686 N N . MET A 1 83 ? 2.966 0.566 -11.922 1.00 58.44 83 MET A N 1
ATOM 687 C CA . MET A 1 83 ? 3.027 1.778 -11.101 1.00 58.44 83 MET A CA 1
ATOM 688 C C . MET A 1 83 ? 1.671 2.176 -10.498 1.00 58.44 83 MET A C 1
ATOM 690 O O . MET A 1 83 ? 1.639 2.813 -9.443 1.00 58.44 83 MET A O 1
ATOM 694 N N . TRP A 1 84 ? 0.556 1.767 -11.117 1.00 62.34 84 TRP A N 1
ATOM 695 C CA . TRP A 1 84 ? -0.802 2.075 -10.648 1.00 62.34 84 TRP A CA 1
ATOM 696 C C . TRP A 1 84 ? -1.326 1.117 -9.573 1.00 62.34 84 TRP A C 1
ATOM 698 O O . TRP A 1 84 ? -2.126 1.538 -8.735 1.00 62.34 84 TRP A O 1
ATOM 708 N N . LYS A 1 85 ? -0.852 -0.141 -9.542 1.00 65.81 85 LYS A N 1
ATOM 709 C CA . LYS A 1 85 ? -1.241 -1.148 -8.531 1.00 65.81 85 LYS A CA 1
ATOM 710 C C . LYS A 1 85 ? -1.227 -0.603 -7.088 1.00 65.81 85 LYS A C 1
ATOM 712 O O . LYS A 1 85 ? -2.231 -0.772 -6.401 1.00 65.81 85 LYS A O 1
ATOM 717 N N . PRO A 1 86 ? -0.156 0.070 -6.613 1.00 65.25 86 PRO A N 1
ATOM 718 C CA . PRO A 1 86 ? -0.114 0.625 -5.258 1.00 65.25 86 PRO A CA 1
ATOM 719 C C . PRO A 1 86 ? -1.120 1.760 -5.027 1.00 65.25 86 PRO A C 1
ATOM 721 O O . PRO A 1 86 ? -1.750 1.797 -3.976 1.00 65.25 86 PRO A O 1
ATOM 724 N N . SER A 1 87 ? -1.311 2.659 -6.002 1.00 75.62 87 SER A N 1
ATOM 725 C CA . SER A 1 87 ? -2.241 3.794 -5.870 1.00 75.62 87 SER A CA 1
ATOM 726 C C . SER A 1 87 ? -3.685 3.341 -5.705 1.00 75.62 87 SER A C 1
ATOM 728 O O . SER A 1 87 ? -4.378 3.837 -4.820 1.00 75.62 87 SER A O 1
ATOM 730 N N . ILE A 1 88 ? -4.120 2.370 -6.514 1.00 76.19 88 ILE A N 1
ATOM 731 C CA . ILE A 1 88 ? -5.469 1.799 -6.417 1.00 76.19 88 ILE A CA 1
ATOM 732 C C . ILE A 1 88 ? -5.665 1.171 -5.037 1.00 76.19 88 ILE A C 1
ATOM 734 O O . ILE A 1 88 ? -6.688 1.386 -4.400 1.00 76.19 88 ILE A O 1
ATOM 738 N N . LEU A 1 89 ? -4.659 0.449 -4.547 1.00 78.88 89 LEU A N 1
ATOM 739 C CA . LEU A 1 89 ? -4.714 -0.228 -3.256 1.00 78.88 89 LEU A CA 1
ATOM 740 C C . LEU A 1 89 ? -4.816 0.779 -2.094 1.00 78.88 89 LEU A C 1
ATOM 742 O O . LEU A 1 89 ? -5.652 0.608 -1.207 1.00 78.88 89 LEU A O 1
ATOM 746 N N . TYR A 1 90 ? -4.044 1.871 -2.130 1.00 82.62 90 TYR A N 1
ATOM 747 C CA . TYR A 1 90 ? -4.160 2.950 -1.145 1.00 82.62 90 TYR A CA 1
ATOM 748 C C . TYR A 1 90 ? -5.533 3.631 -1.179 1.00 82.62 90 TYR A C 1
ATOM 750 O O . TYR A 1 90 ? -6.133 3.859 -0.130 1.00 82.62 90 TYR A O 1
ATOM 758 N N . TRP A 1 91 ? -6.084 3.899 -2.362 1.00 83.62 91 TRP A N 1
ATOM 759 C CA . TRP A 1 91 ? -7.429 4.465 -2.478 1.00 83.62 91 TRP A CA 1
ATOM 760 C C . TRP A 1 91 ? -8.522 3.500 -2.029 1.00 83.62 91 TRP A C 1
ATOM 762 O O . TRP A 1 91 ? -9.456 3.931 -1.361 1.00 83.62 91 TRP A O 1
ATOM 772 N N . CYS A 1 92 ? -8.388 2.201 -2.303 1.00 84.44 92 CYS A N 1
ATOM 773 C CA . CYS A 1 92 ? -9.284 1.187 -1.760 1.00 84.44 92 CYS A CA 1
ATOM 774 C C . CYS A 1 92 ? -9.251 1.180 -0.229 1.00 84.44 92 CYS A C 1
ATOM 776 O O . CYS A 1 92 ? -10.312 1.199 0.384 1.00 84.44 92 CYS A O 1
ATOM 778 N N . PHE A 1 93 ? -8.072 1.218 0.404 1.00 82.44 93 PHE A N 1
ATOM 779 C CA . PHE A 1 93 ? -7.986 1.317 1.866 1.00 82.44 93 PHE A CA 1
ATOM 780 C C . PHE A 1 93 ? -8.646 2.589 2.400 1.00 82.44 93 PHE A C 1
ATOM 782 O O . PHE A 1 93 ? -9.430 2.514 3.343 1.00 82.44 93 PHE A O 1
ATOM 789 N N . SER A 1 94 ? -8.383 3.738 1.774 1.00 87.19 94 SER A N 1
ATOM 790 C CA . SER A 1 94 ? -9.020 5.010 2.131 1.00 87.19 94 SER A CA 1
ATOM 791 C C . SER A 1 94 ? -10.550 4.930 2.019 1.00 87.19 94 SER A C 1
ATOM 793 O O . SER A 1 94 ? -11.258 5.289 2.959 1.00 87.19 94 SER A O 1
ATOM 795 N N . ALA A 1 95 ? -11.068 4.365 0.924 1.00 86.00 95 ALA A N 1
ATOM 796 C CA . ALA A 1 95 ? -12.498 4.192 0.692 1.00 86.00 95 ALA A CA 1
ATOM 797 C C . ALA A 1 95 ? -13.141 3.212 1.682 1.00 86.00 95 ALA A C 1
ATOM 799 O O . ALA A 1 95 ? -14.213 3.497 2.202 1.00 86.00 95 ALA A O 1
ATOM 800 N N . VAL A 1 96 ? -12.490 2.087 1.990 1.00 86.25 96 VAL A N 1
ATOM 801 C CA . VAL A 1 96 ? -12.984 1.112 2.977 1.00 86.25 96 VAL A CA 1
ATOM 802 C C . VAL A 1 96 ? -13.046 1.736 4.370 1.00 86.25 96 VAL A C 1
ATOM 804 O O . VAL A 1 96 ? -14.057 1.591 5.054 1.00 86.25 96 VAL A O 1
ATOM 807 N N . LEU A 1 97 ? -12.003 2.463 4.784 1.00 85.38 97 LEU A N 1
ATOM 808 C CA . LEU A 1 97 ? -11.983 3.165 6.070 1.00 85.38 97 LEU A CA 1
ATOM 809 C C . LEU A 1 97 ? -13.058 4.258 6.141 1.00 85.38 97 LEU A C 1
ATOM 811 O O . LEU A 1 97 ? -13.703 4.410 7.178 1.00 85.38 97 LEU A O 1
ATOM 815 N N . PHE A 1 98 ? -13.275 4.988 5.045 1.00 87.19 98 PHE A N 1
ATOM 816 C CA . PHE A 1 98 ? -14.307 6.019 4.951 1.00 87.19 98 PHE A CA 1
ATOM 817 C C . PHE A 1 98 ? -15.715 5.419 4.997 1.00 87.19 98 PHE A C 1
ATOM 819 O O . PHE A 1 98 ? -16.515 5.788 5.850 1.00 87.19 98 PHE A O 1
ATOM 826 N N . VAL A 1 99 ? -16.006 4.430 4.147 1.00 8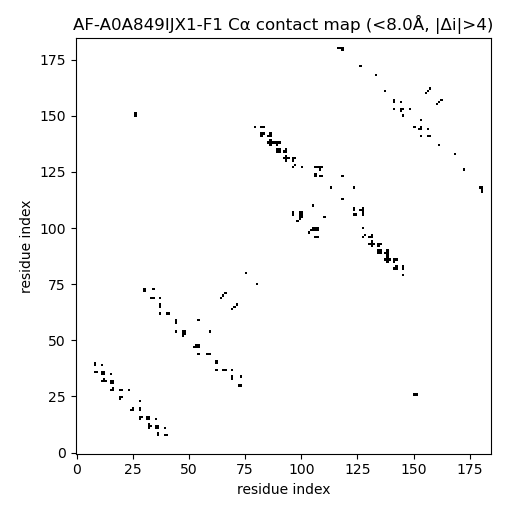5.56 99 VAL A N 1
ATOM 827 C CA . VAL A 1 99 ? -17.316 3.765 4.095 1.00 85.56 99 VAL A CA 1
ATOM 828 C C . VAL A 1 99 ? -17.623 3.059 5.412 1.00 85.56 99 VAL A C 1
ATOM 830 O O . VAL A 1 99 ? -18.736 3.175 5.914 1.00 85.56 99 VAL A O 1
ATOM 833 N N . SER A 1 100 ? -16.653 2.371 6.017 1.00 85.19 100 SER A N 1
ATOM 834 C CA . SER A 1 100 ? -16.866 1.710 7.308 1.00 85.19 100 SER A CA 1
ATOM 835 C C . SER A 1 100 ? -17.177 2.707 8.425 1.00 85.19 100 SER A C 1
ATOM 837 O O . SER A 1 100 ? -18.039 2.442 9.262 1.00 85.19 100 SER A O 1
ATOM 839 N N . ALA A 1 101 ? -16.512 3.863 8.437 1.00 84.06 101 ALA A N 1
ATOM 840 C CA . ALA A 1 101 ? -16.772 4.883 9.443 1.00 84.06 101 ALA A CA 1
ATOM 841 C C . ALA A 1 101 ? -18.109 5.601 9.221 1.00 84.06 101 ALA A C 1
ATOM 843 O O . ALA A 1 101 ? -18.819 5.835 10.188 1.00 84.06 101 ALA A O 1
ATOM 844 N N . THR A 1 102 ? -18.473 5.921 7.975 1.00 80.56 102 THR A N 1
ATOM 845 C CA . THR A 1 102 ? -19.668 6.728 7.669 1.00 80.56 102 THR A CA 1
ATOM 846 C C . THR A 1 102 ? -20.950 5.908 7.516 1.00 80.56 102 THR A C 1
ATOM 848 O O . THR A 1 102 ? -22.009 6.375 7.915 1.00 80.56 102 THR A O 1
ATOM 851 N N . PHE A 1 103 ? -20.891 4.705 6.934 1.00 77.69 103 PHE A N 1
ATOM 852 C CA . PHE A 1 103 ? -22.086 3.883 6.682 1.00 77.69 103 PHE A CA 1
ATOM 853 C C . PHE A 1 103 ? -22.332 2.814 7.743 1.00 77.69 103 PHE A C 1
ATOM 855 O O . PHE A 1 103 ? -23.476 2.425 7.956 1.00 77.69 103 PHE A O 1
ATOM 862 N N . PHE A 1 104 ? -21.277 2.308 8.384 1.00 75.94 104 PHE A N 1
ATOM 863 C CA . PHE A 1 104 ? -21.401 1.249 9.387 1.00 75.94 104 PHE A CA 1
ATOM 864 C C . PHE A 1 104 ? -21.237 1.762 10.823 1.00 75.94 104 PHE A C 1
ATOM 866 O O . PHE A 1 104 ? -21.364 0.957 11.745 1.00 75.94 104 PHE A O 1
ATOM 873 N N . ASP A 1 105 ? -20.920 3.051 11.025 1.00 72.62 105 ASP A N 1
ATOM 874 C CA . ASP A 1 105 ? -20.509 3.625 12.322 1.00 72.62 105 ASP A CA 1
ATOM 875 C C . ASP A 1 105 ? -19.416 2.780 13.013 1.00 72.62 105 ASP A C 1
ATOM 877 O O . ASP A 1 105 ? -19.284 2.726 14.240 1.00 72.62 105 ASP A O 1
ATOM 881 N N . ARG A 1 106 ? -18.618 2.059 12.211 1.00 73.06 106 ARG A N 1
ATOM 882 C CA . ARG A 1 106 ? -17.560 1.168 12.685 1.00 73.06 106 ARG A CA 1
ATOM 883 C C . ARG A 1 106 ? -16.218 1.734 12.295 1.00 73.06 106 ARG A C 1
ATOM 885 O O . ARG A 1 106 ? -15.737 1.567 11.173 1.00 73.06 106 ARG A O 1
ATOM 892 N N . ASN A 1 107 ? -15.581 2.350 13.276 1.00 82.62 107 ASN A N 1
ATOM 893 C CA . ASN A 1 107 ? -14.215 2.810 13.169 1.00 82.62 107 ASN A CA 1
ATOM 894 C C . ASN A 1 107 ? -13.265 1.595 13.190 1.00 82.62 107 ASN A C 1
ATOM 896 O O . ASN A 1 107 ? -13.020 0.987 14.232 1.00 82.62 107 ASN A O 1
ATOM 900 N N . LEU A 1 108 ? -12.774 1.188 12.014 1.00 79.38 108 LEU A N 1
ATOM 901 C CA . LEU A 1 108 ? -11.930 -0.008 11.873 1.00 79.38 108 LEU A CA 1
ATOM 902 C C . LEU A 1 108 ? -10.607 0.138 12.623 1.00 79.38 108 LEU A C 1
ATOM 904 O O . LEU A 1 108 ? -10.139 -0.826 13.227 1.00 79.38 108 LEU A O 1
ATOM 908 N N . ILE A 1 109 ? -10.041 1.348 12.642 1.00 81.44 109 ILE A N 1
ATOM 909 C CA . ILE A 1 109 ? -8.814 1.625 13.390 1.00 81.44 109 ILE A CA 1
ATOM 910 C C . ILE A 1 109 ? -9.066 1.455 14.893 1.00 81.44 109 ILE A C 1
ATOM 912 O O . ILE A 1 109 ? -8.277 0.799 15.574 1.00 81.44 109 ILE A O 1
ATOM 916 N N . GLN A 1 110 ? -10.204 1.944 15.398 1.00 80.88 110 GLN A N 1
ATOM 917 C CA . GLN A 1 110 ? -10.632 1.669 16.770 1.00 80.88 110 GLN A CA 1
ATOM 918 C C . GLN A 1 110 ? -10.799 0.168 17.015 1.00 80.88 110 GLN A C 1
ATOM 920 O O . GLN A 1 110 ? -10.261 -0.342 17.986 1.00 80.88 110 GLN A O 1
ATOM 925 N N . ALA A 1 111 ? -11.483 -0.574 16.143 1.00 79.94 111 ALA A N 1
ATOM 926 C CA . ALA A 1 111 ? -11.698 -2.010 16.336 1.00 79.94 111 ALA A CA 1
ATOM 927 C C . ALA A 1 111 ? -10.381 -2.808 16.434 1.00 79.94 111 ALA A C 1
ATOM 929 O O . ALA A 1 111 ? -10.301 -3.770 17.204 1.00 79.94 111 ALA A O 1
ATOM 930 N N . MET A 1 112 ? -9.352 -2.394 15.687 1.00 78.38 112 MET A N 1
ATOM 931 C CA . MET A 1 112 ? -8.023 -3.009 15.708 1.00 78.38 112 MET A CA 1
ATOM 932 C C . MET A 1 112 ? -7.207 -2.623 16.949 1.00 78.38 112 MET A C 1
ATOM 934 O O . MET A 1 112 ? -6.566 -3.490 17.541 1.00 78.38 112 MET A O 1
ATOM 938 N N . MET A 1 113 ? -7.240 -1.352 17.361 1.00 75.00 113 MET A N 1
ATOM 939 C CA . MET A 1 113 ? -6.356 -0.821 18.410 1.00 75.00 113 MET A CA 1
ATOM 940 C C . MET A 1 113 ? -7.013 -0.687 19.795 1.00 75.00 113 MET A C 1
ATOM 942 O O . MET A 1 113 ? -6.302 -0.563 20.789 1.00 75.00 113 MET A O 1
ATOM 946 N N . GLN A 1 114 ? -8.343 -0.772 19.915 1.00 75.19 114 GLN A N 1
ATOM 947 C CA . GLN A 1 114 ? -9.057 -0.640 21.199 1.00 75.19 114 GLN A CA 1
ATOM 948 C C . GLN A 1 114 ? -8.658 -1.703 22.232 1.00 75.19 114 GLN A C 1
ATOM 950 O O . GLN A 1 114 ? -8.863 -1.518 23.426 1.00 75.19 114 GLN A O 1
ATOM 955 N N . LYS A 1 115 ? -8.111 -2.841 21.777 1.00 72.12 115 LYS A N 1
ATOM 956 C CA . LYS A 1 115 ? -7.598 -3.900 22.661 1.00 72.12 115 LYS A CA 1
ATOM 957 C C . LYS A 1 115 ? -6.281 -3.515 23.337 1.00 72.12 115 LYS A C 1
ATOM 959 O O . LYS A 1 115 ? -5.929 -4.116 24.343 1.00 72.12 115 LYS A O 1
ATOM 964 N N . GLN A 1 116 ? -5.547 -2.571 22.754 1.00 69.62 116 GLN A N 1
ATOM 965 C CA . GLN A 1 116 ? -4.216 -2.151 23.189 1.00 69.62 116 GLN A CA 1
ATOM 966 C C . GLN A 1 116 ? -4.263 -0.811 23.932 1.00 69.62 116 GLN A C 1
ATOM 968 O O . GLN A 1 116 ? -3.445 -0.586 24.815 1.00 69.62 116 GLN A O 1
ATOM 973 N N . MET A 1 117 ? -5.225 0.059 23.609 1.00 70.56 117 MET A N 1
ATOM 974 C CA . MET A 1 117 ? -5.394 1.367 24.246 1.00 70.56 117 MET A CA 1
ATOM 975 C C . MET A 1 117 ? -6.869 1.780 24.308 1.00 70.56 117 MET A C 1
ATOM 977 O O . MET A 1 117 ? -7.625 1.528 23.369 1.00 70.56 117 MET A O 1
ATOM 981 N N . SER A 1 118 ? -7.281 2.458 25.383 1.00 68.94 118 SER A N 1
ATOM 982 C CA . SER A 1 118 ? -8.612 3.064 25.493 1.00 68.94 118 SER A CA 1
ATOM 983 C C . SER A 1 118 ? -8.520 4.576 25.314 1.00 68.94 118 SER A C 1
ATOM 985 O O . SER A 1 118 ? -8.014 5.272 26.186 1.00 68.94 118 SER A O 1
ATOM 987 N N . ALA A 1 119 ? -9.036 5.091 24.199 1.00 73.50 119 ALA A N 1
ATOM 988 C CA . ALA A 1 119 ? -9.173 6.528 23.968 1.00 73.50 119 ALA A CA 1
ATOM 989 C C . ALA A 1 119 ? -10.656 6.931 23.824 1.00 73.50 119 ALA A C 1
ATOM 991 O O . ALA A 1 119 ? -11.480 6.109 23.402 1.00 73.50 119 ALA A O 1
ATOM 992 N N . PRO A 1 120 ? -11.021 8.187 24.143 1.00 78.56 120 PRO A N 1
ATOM 993 C CA . PRO A 1 120 ? -12.336 8.748 23.840 1.00 78.56 120 PRO A CA 1
ATOM 994 C C . PRO A 1 120 ? -12.740 8.594 22.361 1.00 78.56 120 PRO A C 1
ATOM 996 O O . PRO A 1 120 ? -11.919 8.789 21.463 1.00 78.56 120 PRO A O 1
ATOM 999 N N . LYS A 1 121 ? -14.030 8.332 22.095 1.00 78.44 121 LYS A N 1
ATOM 1000 C CA . LYS A 1 121 ? -14.602 8.208 20.731 1.00 78.44 121 LYS A CA 1
ATOM 1001 C C . LYS A 1 121 ? -14.174 9.327 19.753 1.00 78.44 121 LYS A C 1
ATOM 1003 O O . LYS A 1 121 ? -13.724 8.988 18.663 1.00 78.44 121 LYS A O 1
ATOM 1008 N N . PRO A 1 122 ? -14.169 10.625 20.133 1.00 81.25 122 PRO A N 1
ATOM 1009 C CA . PRO A 1 122 ? -13.774 11.699 19.215 1.00 81.25 122 PRO A CA 1
ATOM 1010 C C . PRO A 1 122 ? -12.325 11.603 18.712 1.00 81.25 122 PRO A C 1
ATOM 1012 O O . PRO A 1 122 ? -12.000 12.125 17.647 1.00 81.25 122 PRO A O 1
ATOM 1015 N N . ILE A 1 123 ? -11.431 10.968 19.477 1.00 84.25 123 ILE A N 1
ATOM 1016 C CA . ILE A 1 123 ? -10.022 10.800 19.095 1.00 84.25 123 ILE A CA 1
ATOM 1017 C C . ILE A 1 123 ? -9.890 9.664 18.093 1.00 84.25 123 ILE A C 1
ATOM 1019 O O . ILE A 1 123 ? -9.150 9.808 17.125 1.00 84.25 123 ILE A O 1
ATOM 1023 N N . TRP A 1 124 ? -10.647 8.579 18.272 1.00 84.00 124 TRP A N 1
ATOM 1024 C CA . TRP A 1 124 ? -10.711 7.500 17.291 1.00 84.00 124 TRP A CA 1
ATOM 1025 C C . TRP A 1 124 ? -11.194 7.993 15.935 1.00 84.00 124 TRP A C 1
ATOM 1027 O O . TRP A 1 124 ? -10.631 7.605 14.912 1.00 84.00 124 TRP A O 1
ATOM 1037 N N . ASP A 1 125 ? -12.184 8.880 15.907 1.00 84.19 125 ASP A N 1
ATOM 1038 C CA . ASP A 1 125 ? -12.705 9.428 14.653 1.00 84.19 125 ASP A CA 1
ATOM 1039 C C . ASP A 1 125 ? -11.674 10.314 13.953 1.00 84.19 125 ASP A C 1
ATOM 1041 O O . ASP A 1 125 ? -11.459 10.183 12.747 1.00 84.19 125 ASP A O 1
ATOM 1045 N N . ARG A 1 126 ? -10.941 11.141 14.712 1.00 85.88 126 ARG A N 1
ATOM 1046 C CA . ARG A 1 126 ? -9.800 11.908 14.180 1.00 85.88 126 ARG A CA 1
ATOM 1047 C C . ARG A 1 126 ? -8.673 11.003 13.685 1.00 85.88 126 ARG A C 1
ATOM 1049 O O . ARG A 1 126 ? -8.083 11.285 12.641 1.00 85.88 126 ARG A O 1
ATOM 1056 N N . LEU A 1 127 ? -8.380 9.922 14.407 1.00 87.44 127 LEU A N 1
ATOM 1057 C CA . LEU A 1 127 ? -7.365 8.931 14.047 1.00 87.44 127 LEU A CA 1
ATOM 1058 C C . LEU A 1 127 ? -7.730 8.259 12.717 1.00 87.44 127 LEU A C 1
ATOM 1060 O O . LEU A 1 127 ? -6.929 8.234 11.786 1.00 87.44 127 LEU A O 1
ATOM 1064 N N . ASN A 1 128 ? -8.969 7.784 12.600 1.00 88.94 128 ASN A N 1
ATOM 1065 C CA . ASN A 1 128 ? -9.485 7.156 11.390 1.00 88.94 128 ASN A CA 1
ATOM 1066 C C . ASN A 1 128 ? -9.503 8.127 10.207 1.00 88.94 128 ASN A C 1
ATOM 1068 O O . ASN A 1 128 ? -9.032 7.777 9.127 1.00 88.94 128 ASN A O 1
ATOM 1072 N N . LEU A 1 129 ? -9.949 9.370 10.417 1.00 88.25 129 LEU A N 1
ATOM 1073 C CA . LEU A 1 129 ? -9.882 10.416 9.397 1.00 88.25 129 LEU A CA 1
ATOM 1074 C C . LEU A 1 129 ? -8.441 10.677 8.940 1.00 88.25 129 LEU A C 1
ATOM 1076 O O . LEU A 1 129 ? -8.186 10.783 7.743 1.00 88.25 129 LEU A O 1
ATOM 1080 N N . SER A 1 130 ? -7.486 10.721 9.870 1.00 90.12 130 SER A N 1
ATOM 1081 C CA . SER A 1 130 ? -6.073 10.898 9.531 1.00 90.12 130 SER A CA 1
ATOM 1082 C C . SER A 1 130 ? -5.546 9.747 8.673 1.00 90.12 130 SER A C 1
ATOM 1084 O O . SER A 1 130 ? -4.816 9.993 7.716 1.00 90.12 130 SER A O 1
ATOM 1086 N N . TRP A 1 131 ? -5.943 8.504 8.963 1.00 89.50 131 TRP A N 1
ATOM 1087 C CA . TRP A 1 131 ? -5.603 7.340 8.141 1.00 89.50 131 TRP A CA 1
ATOM 1088 C C . TRP A 1 131 ? -6.241 7.398 6.747 1.00 89.50 131 TRP A C 1
ATOM 1090 O O . TRP A 1 131 ? -5.556 7.136 5.758 1.00 89.50 131 TRP A O 1
ATOM 1100 N N . ILE A 1 132 ? -7.517 7.789 6.643 1.00 89.38 132 ILE A N 1
ATOM 1101 C CA . ILE A 1 132 ? -8.216 7.978 5.359 1.00 89.38 132 ILE A CA 1
ATOM 1102 C C . ILE A 1 132 ? -7.466 8.993 4.495 1.00 89.38 132 ILE A C 1
ATOM 1104 O O . ILE A 1 132 ? -7.149 8.701 3.337 1.00 89.38 132 ILE A O 1
ATOM 1108 N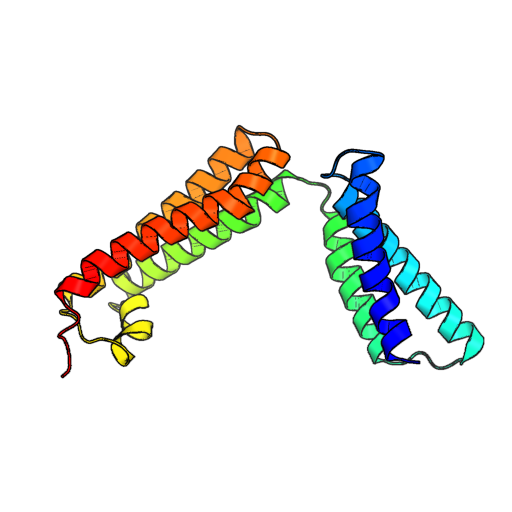 N . VAL A 1 133 ? -7.154 10.161 5.067 1.00 91.69 133 VAL A N 1
ATOM 1109 C CA . VAL A 1 133 ? -6.430 11.243 4.388 1.00 91.69 133 VAL A CA 1
ATOM 1110 C C . VAL A 1 133 ? -5.022 10.792 4.009 1.00 91.69 133 VAL A C 1
ATOM 1112 O O . VAL A 1 133 ? -4.602 11.010 2.877 1.00 91.69 133 VAL A O 1
ATOM 1115 N N . PHE A 1 134 ? -4.308 10.107 4.904 1.00 90.88 134 PHE A N 1
ATOM 1116 C CA . PHE A 1 134 ? -2.964 9.605 4.629 1.00 90.88 134 PHE A CA 1
ATOM 1117 C C . PHE A 1 134 ? -2.944 8.629 3.449 1.00 90.88 134 PHE A C 1
ATOM 1119 O O . PHE A 1 134 ? -2.162 8.816 2.520 1.00 90.88 134 PHE A O 1
ATOM 1126 N N . PHE A 1 135 ? -3.832 7.631 3.425 1.00 87.62 135 PHE A N 1
ATOM 1127 C CA . PHE A 1 135 ? -3.913 6.690 2.307 1.00 87.62 135 PHE A CA 1
ATOM 1128 C C . PHE A 1 135 ? -4.352 7.365 1.000 1.00 87.62 135 PHE A C 1
ATOM 1130 O O . PHE A 1 135 ? -3.804 7.059 -0.061 1.00 87.62 135 PHE A O 1
ATOM 1137 N N . ALA A 1 136 ? -5.277 8.327 1.055 1.00 90.19 136 ALA A N 1
ATOM 1138 C CA . ALA A 1 136 ? -5.664 9.107 -0.120 1.00 90.19 136 ALA A CA 1
ATOM 1139 C C . ALA A 1 136 ? -4.471 9.891 -0.695 1.00 90.19 136 ALA A C 1
ATOM 1141 O O . ALA A 1 136 ? -4.177 9.788 -1.890 1.00 90.19 136 ALA A O 1
ATOM 1142 N N . LEU A 1 137 ? -3.742 10.610 0.167 1.00 90.81 137 LEU A N 1
ATOM 1143 C CA . LEU A 1 137 ? -2.551 11.377 -0.199 1.00 90.81 137 LEU A CA 1
ATOM 1144 C C . LEU A 1 137 ? -1.424 10.476 -0.706 1.00 90.81 137 LEU A C 1
ATOM 1146 O O . LEU A 1 137 ? -0.789 10.819 -1.696 1.00 90.81 137 LEU A O 1
ATOM 1150 N N . MET A 1 138 ? -1.209 9.310 -0.098 1.00 86.88 138 MET A N 1
ATOM 1151 C CA . MET A 1 138 ? -0.233 8.316 -0.556 1.00 86.88 138 MET A CA 1
ATOM 1152 C C . MET A 1 138 ? -0.560 7.791 -1.955 1.00 86.88 138 MET A C 1
ATOM 1154 O O . MET A 1 138 ? 0.332 7.679 -2.797 1.00 86.88 138 MET A O 1
ATOM 1158 N N . GLY A 1 139 ? -1.838 7.515 -2.235 1.00 82.88 139 GLY A N 1
ATOM 1159 C CA . GLY A 1 139 ? -2.299 7.131 -3.569 1.00 82.88 139 GLY A CA 1
ATOM 1160 C C . GLY A 1 139 ? -2.050 8.223 -4.611 1.00 82.88 139 GLY A C 1
ATOM 1161 O O . GLY A 1 139 ? -1.516 7.928 -5.687 1.00 82.88 139 GLY A O 1
ATOM 1162 N N . CYS A 1 140 ? -2.352 9.479 -4.266 1.00 87.88 140 CYS A N 1
ATOM 1163 C CA . CYS A 1 140 ? -2.101 10.646 -5.114 1.00 87.88 140 CYS A CA 1
ATOM 1164 C C . CYS A 1 140 ? -0.604 10.902 -5.327 1.00 87.88 140 CYS A C 1
ATOM 1166 O O . CYS A 1 140 ? -0.182 11.108 -6.461 1.00 87.88 140 CYS A O 1
ATOM 1168 N N . ALA A 1 141 ? 0.210 10.844 -4.272 1.00 87.12 141 ALA A N 1
ATOM 1169 C CA . ALA A 1 141 ? 1.652 11.052 -4.337 1.00 87.12 141 ALA A CA 1
ATOM 1170 C C . ALA A 1 141 ? 2.334 9.964 -5.177 1.00 87.12 141 ALA A C 1
ATOM 1172 O O . ALA A 1 141 ? 3.144 10.281 -6.043 1.00 87.12 141 ALA A O 1
ATOM 1173 N N . ASN A 1 142 ? 1.951 8.692 -5.003 1.00 85.56 142 ASN A N 1
ATOM 1174 C CA . ASN A 1 142 ? 2.459 7.601 -5.837 1.00 85.56 142 ASN A CA 1
ATOM 1175 C C . ASN A 1 142 ? 2.100 7.801 -7.317 1.00 85.56 142 ASN A C 1
ATOM 1177 O O . ASN A 1 142 ? 2.959 7.611 -8.174 1.00 85.56 142 ASN A O 1
ATOM 1181 N N . LEU A 1 143 ? 0.870 8.232 -7.623 1.00 83.50 143 LEU A N 1
ATOM 1182 C CA . LEU A 1 143 ? 0.444 8.496 -9.000 1.00 83.50 143 LEU A CA 1
ATOM 1183 C C . LEU A 1 143 ? 1.162 9.716 -9.597 1.00 83.50 143 LEU A C 1
ATOM 1185 O O . LEU A 1 143 ? 1.563 9.691 -10.759 1.00 83.50 143 LEU A O 1
ATOM 1189 N N . TYR A 1 144 ? 1.342 10.774 -8.805 1.00 85.38 144 TYR A N 1
ATOM 1190 C CA . TYR A 1 144 ? 2.063 11.979 -9.205 1.00 85.38 144 TYR A CA 1
ATOM 1191 C C . TYR A 1 144 ? 3.514 11.652 -9.561 1.00 85.38 144 TYR A C 1
ATOM 1193 O O . TYR A 1 144 ? 3.971 12.012 -10.647 1.00 85.38 144 TYR A O 1
ATOM 1201 N N . VAL A 1 145 ? 4.198 10.899 -8.691 1.00 82.56 145 VAL A N 1
ATOM 1202 C CA . VAL A 1 145 ? 5.578 10.463 -8.920 1.00 82.56 145 VAL A CA 1
ATOM 1203 C C . VAL A 1 145 ? 5.664 9.534 -10.130 1.00 82.56 145 VAL A C 1
ATOM 1205 O O . VAL A 1 145 ? 6.535 9.720 -10.972 1.00 82.56 145 VAL A O 1
ATOM 1208 N N . ALA A 1 146 ? 4.725 8.594 -10.266 1.00 76.94 146 ALA A N 1
ATOM 1209 C CA . ALA A 1 146 ? 4.664 7.677 -11.402 1.00 76.94 146 ALA A CA 1
ATOM 1210 C C . ALA A 1 146 ? 4.438 8.377 -12.754 1.00 76.94 146 ALA A C 1
ATOM 1212 O O . ALA A 1 146 ? 4.853 7.850 -13.781 1.00 76.94 146 ALA A O 1
ATOM 1213 N N . ARG A 1 147 ? 3.765 9.538 -12.779 1.00 79.19 147 ARG A N 1
ATOM 1214 C CA . ARG A 1 147 ? 3.494 10.286 -14.020 1.00 79.19 147 ARG A CA 1
ATOM 1215 C C . ARG A 1 147 ? 4.566 11.309 -14.385 1.00 79.19 147 ARG A C 1
ATOM 1217 O O . ARG A 1 147 ? 4.748 11.561 -15.570 1.00 79.19 147 ARG A O 1
ATOM 1224 N N . HIS A 1 148 ? 5.231 11.915 -13.403 1.00 78.88 148 HIS A N 1
ATOM 1225 C CA . HIS A 1 148 ? 6.146 13.041 -13.646 1.00 78.88 148 HIS A CA 1
ATOM 1226 C C . HIS A 1 148 ? 7.629 12.676 -13.559 1.00 78.88 148 HIS A C 1
ATOM 1228 O O . HIS A 1 148 ? 8.464 13.452 -14.018 1.00 78.88 148 HIS A O 1
ATOM 1234 N N . TYR A 1 149 ? 7.978 11.528 -12.974 1.00 79.56 149 TYR A N 1
ATOM 1235 C CA . TYR A 1 149 ? 9.369 11.146 -12.745 1.00 79.56 149 TYR A CA 1
ATOM 1236 C C . TYR A 1 149 ? 9.723 9.821 -13.416 1.00 79.56 149 TYR A C 1
ATOM 1238 O O . TYR A 1 149 ? 8.866 9.014 -13.770 1.00 79.56 149 TYR A O 1
ATOM 1246 N N . SER A 1 150 ? 11.027 9.597 -13.581 1.00 75.56 150 SER A N 1
ATOM 1247 C CA . SER A 1 150 ? 11.563 8.344 -14.097 1.00 75.56 150 SER A CA 1
ATOM 1248 C C . SER A 1 150 ? 11.289 7.175 -13.146 1.00 75.56 150 SER A C 1
ATOM 1250 O O . SER A 1 150 ? 11.137 7.333 -11.933 1.00 75.56 150 SER A O 1
ATOM 1252 N N . GLU A 1 151 ? 11.296 5.965 -13.699 1.00 64.81 151 GLU A N 1
ATOM 1253 C CA . GLU A 1 151 ? 11.084 4.722 -12.953 1.00 64.81 151 GLU A CA 1
ATOM 1254 C C . GLU A 1 151 ? 12.058 4.553 -11.778 1.00 64.81 151 GLU A C 1
ATOM 1256 O O . GLU A 1 151 ? 11.654 4.116 -10.705 1.00 64.81 151 GLU A O 1
ATOM 1261 N N . SER A 1 152 ? 13.321 4.959 -11.937 1.00 69.31 152 SER A N 1
ATOM 1262 C CA . SER A 1 152 ? 14.314 4.912 -10.859 1.00 69.31 152 SER A CA 1
ATOM 1263 C C . SER A 1 152 ? 13.935 5.812 -9.681 1.00 69.31 152 SER A C 1
ATOM 1265 O O . SER A 1 152 ? 14.051 5.404 -8.524 1.00 69.31 152 SER A O 1
ATOM 1267 N N . THR A 1 153 ? 13.422 7.010 -9.958 1.00 75.38 153 THR A N 1
ATOM 1268 C CA . THR A 1 153 ? 12.903 7.915 -8.931 1.00 75.38 153 THR A CA 1
ATOM 1269 C C . THR A 1 153 ? 11.626 7.363 -8.305 1.00 75.38 153 THR A C 1
ATOM 1271 O O . THR A 1 153 ? 11.474 7.443 -7.089 1.00 75.38 153 THR A O 1
ATOM 1274 N N . TRP A 1 154 ? 10.743 6.733 -9.086 1.00 80.06 154 TRP A N 1
ATOM 1275 C CA . TRP A 1 154 ? 9.546 6.079 -8.555 1.00 80.06 154 TRP A CA 1
ATOM 1276 C C . TRP A 1 154 ? 9.876 4.901 -7.628 1.00 80.06 154 TRP A C 1
ATOM 1278 O O . TRP A 1 154 ? 9.292 4.803 -6.553 1.00 80.06 154 TRP A O 1
ATOM 1288 N N . VAL A 1 155 ? 10.842 4.044 -7.975 1.00 69.75 155 VAL A N 1
ATOM 1289 C CA . VAL A 1 155 ? 11.283 2.939 -7.103 1.00 69.75 155 VAL A CA 1
ATOM 1290 C C . VAL A 1 155 ? 11.886 3.476 -5.805 1.00 69.75 155 VAL A C 1
ATOM 1292 O O . VAL A 1 155 ? 11.546 2.988 -4.729 1.00 69.75 155 VAL A O 1
ATOM 1295 N N . ASN A 1 156 ? 12.724 4.514 -5.881 1.00 76.00 156 ASN A N 1
ATOM 1296 C CA . ASN A 1 156 ? 13.291 5.157 -4.693 1.00 76.00 156 ASN A CA 1
ATOM 1297 C C . ASN A 1 156 ? 12.213 5.824 -3.832 1.00 76.00 156 ASN A C 1
ATOM 1299 O O . ASN A 1 156 ? 12.228 5.684 -2.612 1.00 76.00 156 ASN A O 1
ATOM 1303 N N . PHE A 1 157 ? 11.242 6.498 -4.447 1.00 81.75 157 PHE A N 1
ATOM 1304 C CA . PHE A 1 157 ? 10.086 7.038 -3.740 1.00 81.75 157 PHE A CA 1
ATOM 1305 C C . PHE A 1 157 ? 9.273 5.919 -3.086 1.00 81.75 157 PHE A C 1
ATOM 1307 O O . PHE A 1 157 ? 8.896 6.026 -1.924 1.00 81.75 157 PHE A O 1
ATOM 1314 N N . LYS A 1 158 ? 9.065 4.803 -3.786 1.00 75.44 158 LYS A N 1
ATOM 1315 C CA . LYS A 1 158 ? 8.350 3.645 -3.259 1.00 75.44 158 LYS A CA 1
ATOM 1316 C C . LYS A 1 158 ? 9.084 2.985 -2.097 1.00 75.44 158 LYS A C 1
ATOM 1318 O O . LYS A 1 158 ? 8.419 2.592 -1.152 1.00 75.44 158 LYS A O 1
ATOM 1323 N N . MET A 1 159 ? 10.408 2.853 -2.141 1.00 73.38 159 MET A N 1
ATOM 1324 C CA . MET A 1 159 ? 11.174 2.240 -1.052 1.00 73.38 159 MET A CA 1
ATOM 1325 C C . MET A 1 159 ? 11.409 3.194 0.113 1.00 73.38 159 MET A C 1
ATOM 1327 O O . MET A 1 159 ? 11.153 2.819 1.245 1.00 73.38 159 MET A O 1
ATOM 1331 N N . PHE A 1 160 ? 11.898 4.405 -0.146 1.00 80.06 160 PHE A N 1
ATOM 1332 C CA . PHE A 1 160 ? 12.349 5.331 0.896 1.00 80.06 160 PHE A CA 1
ATOM 1333 C C . PHE A 1 160 ? 11.339 6.441 1.172 1.00 80.06 160 PHE A C 1
ATOM 1335 O O . PHE A 1 160 ? 11.128 6.801 2.325 1.00 80.06 160 PHE A O 1
ATOM 1342 N N . GLY A 1 161 ? 10.683 6.964 0.134 1.00 84.00 161 GLY A N 1
ATOM 1343 C CA . GLY A 1 161 ? 9.672 8.015 0.275 1.00 84.00 161 GLY A CA 1
ATOM 1344 C C . GLY A 1 161 ? 8.438 7.538 1.042 1.00 84.00 161 GLY A C 1
ATOM 1345 O O . GLY A 1 161 ? 8.018 8.196 1.989 1.00 84.00 161 GLY A O 1
ATOM 1346 N N . THR A 1 162 ? 7.895 6.366 0.701 1.00 83.12 162 THR A N 1
ATOM 1347 C CA . THR A 1 162 ? 6.744 5.788 1.416 1.00 83.12 162 THR A CA 1
ATOM 1348 C C . THR A 1 162 ? 7.092 5.439 2.860 1.00 83.12 162 THR A C 1
ATOM 1350 O O . THR A 1 162 ? 6.295 5.715 3.752 1.00 83.12 162 THR A O 1
ATOM 1353 N N . LEU A 1 163 ? 8.291 4.897 3.103 1.00 85.25 163 LEU A N 1
ATOM 1354 C CA . LEU A 1 163 ? 8.796 4.591 4.442 1.00 85.25 163 LEU A CA 1
ATOM 1355 C C . LEU A 1 163 ? 8.954 5.864 5.275 1.00 85.25 163 LEU A C 1
ATOM 1357 O O . LEU A 1 163 ? 8.488 5.908 6.407 1.00 85.25 163 LEU A O 1
ATOM 1361 N N . GLY A 1 164 ? 9.550 6.915 4.704 1.00 89.25 164 GLY A N 1
ATOM 1362 C CA . GLY A 1 164 ? 9.697 8.213 5.358 1.00 89.25 164 GLY A CA 1
ATOM 1363 C C . GLY A 1 164 ? 8.348 8.853 5.687 1.00 89.25 164 GLY A C 1
ATOM 1364 O O . GLY A 1 164 ? 8.130 9.274 6.820 1.00 89.25 164 GLY A O 1
ATOM 1365 N N . LEU A 1 165 ? 7.410 8.860 4.735 1.00 90.12 165 LEU A N 1
ATOM 1366 C CA . LEU A 1 165 ? 6.050 9.364 4.951 1.00 90.12 165 LEU A CA 1
ATOM 1367 C C . LEU A 1 165 ? 5.304 8.558 6.021 1.00 90.12 165 LEU A C 1
ATOM 1369 O O . LEU A 1 165 ? 4.644 9.144 6.875 1.00 90.12 165 LEU A O 1
ATOM 1373 N N . MET A 1 166 ? 5.436 7.229 6.007 1.00 88.38 166 MET A N 1
ATOM 1374 C CA . MET A 1 166 ? 4.836 6.354 7.012 1.00 88.38 166 MET A CA 1
ATOM 1375 C C . MET A 1 166 ? 5.441 6.587 8.398 1.00 88.38 166 MET A C 1
ATOM 1377 O O . MET A 1 166 ? 4.695 6.656 9.367 1.00 88.38 166 MET A O 1
ATOM 1381 N N . LEU A 1 167 ? 6.759 6.766 8.503 1.00 90.38 167 LEU A N 1
ATOM 1382 C CA . LEU A 1 167 ? 7.424 7.087 9.766 1.00 90.38 167 LEU A CA 1
ATOM 1383 C C . LEU A 1 167 ? 6.942 8.422 10.331 1.00 90.38 167 LEU A C 1
ATOM 1385 O O . LEU A 1 167 ? 6.535 8.476 11.487 1.00 90.38 167 LEU A O 1
ATOM 1389 N N . VAL A 1 168 ? 6.930 9.482 9.518 1.00 92.56 168 VAL A N 1
ATOM 1390 C CA . VAL A 1 168 ? 6.427 10.798 9.940 1.00 92.56 168 VAL A CA 1
ATOM 1391 C C . VAL A 1 168 ? 4.971 10.698 10.389 1.00 92.56 168 VAL A C 1
ATOM 1393 O O . VAL A 1 168 ? 4.610 11.241 11.432 1.00 92.56 168 VAL A O 1
ATOM 1396 N N . PHE A 1 169 ? 4.142 9.963 9.646 1.00 91.38 169 PHE A N 1
ATOM 1397 C CA . PHE A 1 169 ? 2.746 9.750 10.001 1.00 91.38 169 PHE A CA 1
ATOM 1398 C C . PHE A 1 169 ? 2.598 8.996 11.325 1.00 91.38 169 PHE A C 1
ATOM 1400 O O . PHE A 1 169 ? 1.883 9.463 12.205 1.00 91.38 169 PHE A O 1
ATOM 1407 N N . VAL A 1 170 ? 3.299 7.876 11.510 1.00 87.81 170 VAL A N 1
ATOM 1408 C CA . VAL A 1 170 ? 3.242 7.090 12.752 1.00 87.81 170 VAL A CA 1
ATOM 1409 C C . VAL A 1 170 ? 3.753 7.899 13.941 1.00 87.81 170 VAL A C 1
ATOM 1411 O O . VAL A 1 170 ? 3.130 7.855 14.995 1.00 87.81 170 VAL A O 1
ATOM 1414 N N . LEU A 1 171 ? 4.822 8.684 13.788 1.00 89.62 171 LEU A N 1
ATOM 1415 C CA . LEU A 1 171 ? 5.314 9.573 14.845 1.00 89.62 171 LEU A CA 1
ATOM 1416 C C . LEU A 1 171 ? 4.287 10.655 15.197 1.00 89.62 171 LEU A C 1
ATOM 1418 O O . LEU A 1 171 ? 4.035 10.893 16.376 1.00 89.62 171 LEU A O 1
ATOM 1422 N N . ALA A 1 172 ? 3.646 11.265 14.197 1.00 89.38 172 ALA A N 1
ATOM 1423 C CA . ALA A 1 172 ? 2.580 12.238 14.420 1.00 89.38 172 ALA A CA 1
ATOM 1424 C C . ALA A 1 172 ? 1.368 11.605 15.129 1.00 89.38 172 ALA A C 1
ATOM 1426 O O . ALA A 1 172 ? 0.843 12.183 16.082 1.00 89.38 172 ALA A O 1
ATOM 1427 N N . GLN A 1 173 ? 0.958 10.396 14.723 1.00 85.69 173 GLN A N 1
ATOM 1428 C CA . GLN A 1 173 ? -0.110 9.643 15.389 1.00 85.69 173 GLN A CA 1
ATOM 1429 C C . GLN A 1 173 ? 0.274 9.270 16.821 1.00 85.69 173 GLN A C 1
ATOM 1431 O O . GLN A 1 173 ? -0.520 9.452 17.740 1.00 85.69 173 GLN A O 1
ATOM 1436 N N . SER A 1 174 ? 1.502 8.799 17.030 1.00 83.94 174 SER A N 1
ATOM 1437 C CA . SER A 1 174 ? 2.018 8.434 18.347 1.00 83.94 174 SER A CA 1
ATOM 1438 C C . SER A 1 174 ? 2.080 9.638 19.279 1.00 83.94 174 SER A C 1
ATOM 1440 O O . SER A 1 174 ? 1.720 9.505 20.439 1.00 83.94 174 SER A O 1
ATOM 1442 N N . ALA A 1 175 ? 2.484 10.815 18.795 1.00 85.50 175 ALA A N 1
ATOM 1443 C CA . ALA A 1 175 ? 2.493 12.047 19.584 1.00 85.50 175 ALA A CA 1
ATOM 1444 C C . ALA A 1 175 ? 1.076 12.572 19.885 1.00 85.50 175 ALA A C 1
ATOM 1446 O O . ALA A 1 175 ? 0.845 13.216 20.908 1.00 85.50 175 ALA A O 1
ATOM 1447 N N . MET A 1 176 ? 0.109 12.311 19.000 1.00 83.56 176 MET A N 1
ATOM 1448 C CA . MET A 1 176 ? -1.298 12.617 19.259 1.00 83.56 176 MET A CA 1
ATOM 1449 C C . MET A 1 176 ? -1.888 11.668 20.310 1.00 83.56 176 MET A C 1
ATOM 1451 O O . MET A 1 176 ? -2.644 12.110 21.173 1.00 83.56 176 MET A O 1
ATOM 1455 N N . LEU A 1 177 ? -1.528 10.384 20.246 1.00 81.44 177 LEU A N 1
ATOM 1456 C CA . LEU A 1 177 ? -1.996 9.337 21.151 1.00 81.44 177 LEU A CA 1
A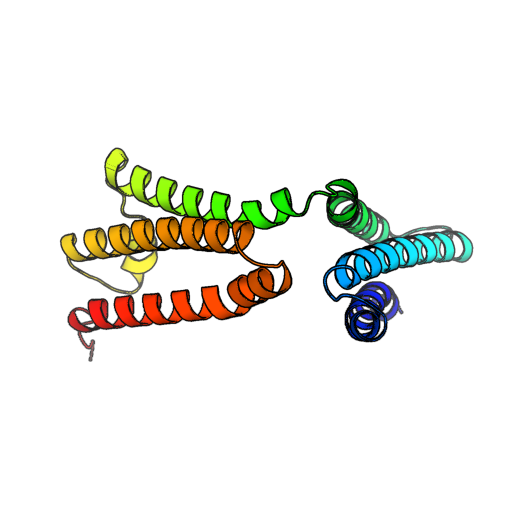TOM 1457 C C . LEU A 1 177 ? -1.285 9.343 22.504 1.00 81.44 177 LEU A C 1
ATOM 1459 O O . LEU A 1 177 ? -1.923 9.013 23.495 1.00 81.44 177 LEU A O 1
ATOM 1463 N N . SER A 1 178 ? -0.020 9.763 22.587 1.00 79.25 178 SER A N 1
ATOM 1464 C CA . SER A 1 178 ? 0.739 9.819 23.846 1.00 79.25 178 SER A CA 1
ATOM 1465 C C . SER A 1 178 ? 0.105 10.738 24.887 1.00 79.25 178 SER A C 1
ATOM 1467 O O . SER A 1 178 ? 0.289 10.527 26.076 1.00 79.25 178 SER A O 1
ATOM 1469 N N . LYS A 1 179 ? -0.708 11.710 24.459 1.00 72.19 179 LYS A N 1
ATOM 1470 C CA . LYS A 1 179 ? -1.518 12.553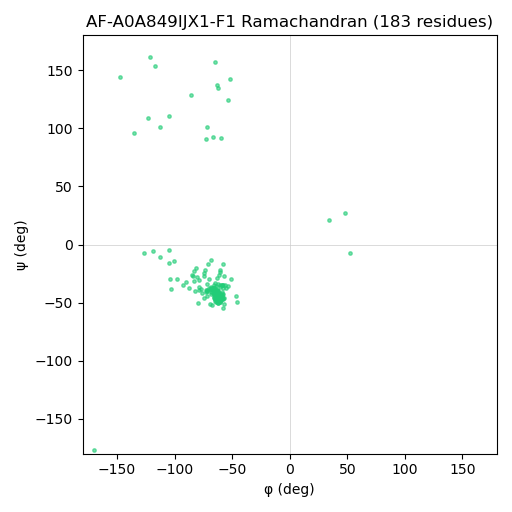 25.353 1.00 72.19 179 LYS A CA 1
ATOM 1471 C C . LYS A 1 179 ? -2.660 11.802 26.050 1.00 72.19 179 LYS A C 1
ATOM 1473 O O . LYS A 1 179 ? -3.274 12.357 26.953 1.00 72.19 179 LYS A O 1
ATOM 1478 N N . TYR A 1 180 ? -2.978 10.595 25.586 1.00 69.62 180 TYR A N 1
ATOM 1479 C CA . TYR A 1 180 ? -4.107 9.773 26.029 1.00 69.62 180 TYR A CA 1
ATOM 1480 C C . TYR A 1 180 ? -3.700 8.360 26.449 1.00 69.62 180 TYR A C 1
ATOM 1482 O O . TYR A 1 180 ? -4.538 7.613 26.948 1.00 69.62 180 TYR A O 1
ATOM 1490 N N . ILE A 1 181 ? -2.441 7.976 26.232 1.00 63.84 181 ILE A N 1
ATOM 1491 C CA . ILE A 1 181 ? -1.859 6.808 26.882 1.00 63.84 181 ILE A CA 1
ATOM 1492 C C . ILE A 1 181 ? -1.654 7.239 28.331 1.00 63.84 181 ILE A C 1
ATOM 1494 O O . ILE A 1 181 ? -0.647 7.854 28.667 1.00 63.84 181 ILE A O 1
ATOM 1498 N N . GLU A 1 182 ? -2.668 6.998 29.160 1.00 53.53 182 GLU A N 1
ATOM 1499 C CA . GLU A 1 182 ? -2.486 7.008 30.604 1.00 53.53 182 GLU A CA 1
ATOM 1500 C C . GLU A 1 182 ? -1.339 6.050 30.914 1.00 53.53 182 GLU A C 1
ATOM 1502 O O . GLU A 1 182 ? -1.343 4.886 30.495 1.00 53.53 182 GLU A O 1
ATOM 1507 N N . GLU A 1 183 ? -0.334 6.584 31.595 1.00 45.41 183 GLU A N 1
ATOM 1508 C CA . GLU A 1 183 ? 0.742 5.833 32.212 1.00 45.41 183 GLU A CA 1
ATOM 1509 C C . GLU A 1 183 ? 0.070 4.890 33.216 1.00 45.41 183 GLU A C 1
ATOM 1511 O O . GLU A 1 183 ? -0.277 5.270 34.331 1.00 45.41 183 GLU A O 1
ATOM 1516 N N . LYS A 1 184 ? -0.253 3.673 32.764 1.00 39.47 184 LYS A N 1
ATOM 1517 C CA . LYS A 1 184 ? -0.565 2.575 33.672 1.00 39.47 184 LYS A CA 1
ATOM 1518 C C . LYS A 1 184 ? 0.732 2.269 34.409 1.00 39.47 184 LYS A C 1
ATOM 1520 O O . LYS A 1 184 ? 1.560 1.524 33.885 1.00 39.47 184 LYS A O 1
ATOM 1525 N N . GLU A 1 185 ? 0.902 2.909 35.563 1.00 32.03 185 GLU A N 1
ATOM 1526 C CA . GLU A 1 185 ? 1.718 2.371 36.655 1.00 32.03 185 GLU A CA 1
ATOM 1527 C C . GLU A 1 185 ? 1.285 0.936 36.991 1.00 32.03 185 GLU A C 1
ATOM 1529 O O . GLU A 1 185 ? 0.061 0.644 36.961 1.00 32.03 185 GLU A O 1
#

Radius of gyration: 22.95 Å; Cα contacts (8 Å, |Δi|>4): 130; chains: 1; bounding box: 49×53×58 Å

pLDDT: mean 73.01, std 11.69, range [32.03, 92.56]